Protein AF-A0A8R1Y050-F1 (afdb_monomer)

Secondary structure (DSSP, 8-state):
-----------------------PPPPPP-------PPPPPPPPPPP--PPPP--PPPPPPPPPPP------PPP-----S------TTSSS--------------S------TTBS-HHHHHHHHHH--S-HHHHHHHHHHHHHHHSSS-EEEEEEES--------SSEEEEEETTEEEEEEE-

Nearest PDB structures (foldseek):
  5wof-assembly2_B  TM=7.070E-01  e=5.037E-04  Plasmodium falciparum 3D7
  7cnu-assembly2_B  TM=7.330E-01  e=8.554E-04  Homo sapiens

Organism: Onchocerca volvulus (NCBI:txid6282)

Foldseek 3Di:
DDDDDDDDPPDDDDDPDDDDDDDDDDDDDDDDPPPDDDDDDDDDDDDDDDDPDDDDDDPPDDDDDPDDDPPPDPPPPDDDDDDPPPPPPDPDPPPPPPPPPPPPPVPDPPPCPPAFNDVVLVVLLVVQDDDDQVSSQVSSQVCCCPVVVFGKHKGKDFQDDDDDDDAPGKHWDDDPRMIMIMGTD

InterPro domains:
  IPR007284 Ground-like domain [PF04155] (115-183)

Sequence (185 aa):
MKQTTAWGNALCVLCNCHQPQIICPPPPPAVCPRVVCPPPRPPVCPPIYCPPPVVCPPPPVCPPVPFCHSQICPPCGTHTVPVAVVGCCKGCACSVRFKRDSSSVNGLMLKKNLLCNNDQLMTIMEKKIGTNATEAAFAIKKEADSELKAKFSVFCAMNDLIYVAHAESFCQHKKGDIICFAYKS

Radius of gyration: 38.5 Å; Cα contacts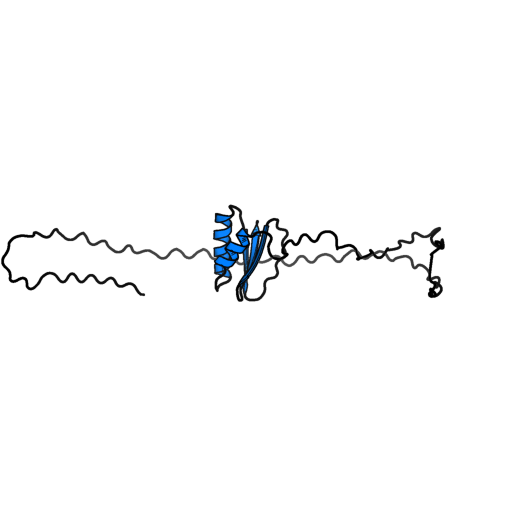 (8 Å, |Δi|>4): 134; chains: 1; bounding box: 102×53×105 Å

pLDDT: mean 72.25, std 19.95, range [36.78, 97.38]

Structure (mmCIF, N/CA/C/O backbone):
data_AF-A0A8R1Y050-F1
#
_entry.id   AF-A0A8R1Y050-F1
#
loop_
_atom_site.group_PDB
_atom_site.id
_atom_site.type_symbol
_atom_site.label_atom_id
_atom_site.label_alt_id
_atom_site.label_comp_id
_atom_site.label_asym_id
_atom_site.label_entity_id
_atom_site.label_seq_id
_atom_site.pdbx_PDB_ins_code
_atom_site.Cartn_x
_atom_site.Cartn_y
_atom_site.Cartn_z
_atom_site.occupancy
_atom_site.B_iso_or_equiv
_atom_site.auth_seq_id
_atom_site.auth_comp_id
_atom_site.auth_asym_id
_atom_site.auth_atom_id
_atom_site.pdbx_PDB_model_num
ATOM 1 N N . MET A 1 1 ? -17.650 11.908 -34.279 1.00 44.81 1 MET A N 1
ATOM 2 C CA . MET A 1 1 ? -16.967 10.873 -35.084 1.00 44.81 1 MET A CA 1
ATOM 3 C C . MET A 1 1 ? -17.568 9.529 -34.706 1.00 44.81 1 MET A C 1
ATOM 5 O O . MET A 1 1 ? -17.589 9.210 -33.530 1.00 44.81 1 MET A O 1
ATOM 9 N N . LYS A 1 2 ? -18.132 8.842 -35.711 1.00 45.97 2 LYS A N 1
ATOM 10 C CA . LYS A 1 2 ? -18.893 7.576 -35.666 1.00 45.97 2 LYS A CA 1
ATOM 11 C C . LYS A 1 2 ? -20.120 7.536 -34.737 1.00 45.97 2 LYS A C 1
ATOM 13 O O . LYS A 1 2 ? -20.106 6.880 -33.710 1.00 45.97 2 LYS A O 1
ATOM 18 N N . GLN A 1 3 ? -21.210 8.153 -35.185 1.00 42.91 3 GLN A N 1
ATOM 19 C CA . GLN A 1 3 ? -22.474 7.442 -35.419 1.00 42.91 3 GLN A CA 1
ATOM 20 C C . GLN A 1 3 ? -23.347 8.299 -36.338 1.00 42.91 3 GLN A C 1
ATOM 22 O O . GLN A 1 3 ? -23.490 9.506 -36.161 1.00 42.91 3 GLN A O 1
ATOM 27 N N . THR A 1 4 ? -23.791 7.659 -37.407 1.00 44.25 4 THR A N 1
ATOM 28 C CA . THR A 1 4 ? -24.432 8.228 -38.584 1.00 44.25 4 THR A CA 1
ATOM 29 C C . THR A 1 4 ? -25.903 8.484 -38.276 1.00 44.25 4 THR A C 1
ATOM 31 O O . THR A 1 4 ? -26.622 7.576 -37.870 1.00 44.25 4 THR A O 1
ATOM 34 N N . THR A 1 5 ? -26.378 9.703 -38.500 1.00 44.59 5 THR A N 1
ATOM 35 C CA . THR A 1 5 ? -27.809 9.990 -38.618 1.00 44.59 5 THR A CA 1
ATOM 36 C C . THR A 1 5 ? -27.967 10.882 -39.834 1.00 44.59 5 THR A C 1
ATOM 38 O O . THR A 1 5 ? -27.601 12.051 -39.805 1.00 44.59 5 THR A O 1
ATOM 41 N N . ALA A 1 6 ? -28.448 10.305 -40.928 1.00 46.09 6 ALA A N 1
ATOM 42 C CA . ALA A 1 6 ? -28.904 11.045 -42.090 1.00 46.09 6 ALA A CA 1
ATOM 43 C C . ALA A 1 6 ? -30.311 10.537 -42.395 1.00 46.09 6 ALA A C 1
ATOM 45 O O . ALA A 1 6 ? -30.499 9.447 -42.931 1.00 46.09 6 ALA A O 1
ATOM 46 N N . TRP A 1 7 ? -31.302 11.310 -41.962 1.00 45.53 7 TRP A N 1
ATOM 47 C CA . TRP A 1 7 ? -32.670 11.186 -42.431 1.00 45.53 7 TRP A CA 1
ATOM 48 C C . TRP A 1 7 ? -32.713 11.625 -43.891 1.00 45.53 7 TRP A C 1
ATOM 50 O O . TRP A 1 7 ? -32.562 12.802 -44.201 1.00 45.53 7 TRP A O 1
ATOM 60 N N . GLY A 1 8 ? -32.916 10.662 -44.779 1.00 44.22 8 GLY A N 1
ATOM 61 C CA . GLY A 1 8 ? -33.338 10.889 -46.151 1.00 44.22 8 GLY A CA 1
ATOM 62 C C . GLY A 1 8 ? -34.738 10.325 -46.320 1.00 44.22 8 GLY A C 1
ATOM 63 O O . GLY A 1 8 ? -34.896 9.251 -46.886 1.00 44.22 8 GLY A O 1
ATOM 64 N N . ASN A 1 9 ? -35.751 11.034 -45.818 1.00 49.62 9 ASN A N 1
ATOM 65 C CA . ASN A 1 9 ? -37.119 10.840 -46.289 1.00 49.62 9 ASN A CA 1
ATOM 66 C C . ASN A 1 9 ? -37.200 11.438 -47.697 1.00 49.62 9 ASN A C 1
ATOM 68 O O . ASN A 1 9 ? -37.588 12.590 -47.884 1.00 49.62 9 ASN A O 1
ATOM 72 N N . ALA A 1 10 ? -36.795 10.646 -48.688 1.00 48.66 10 ALA A N 1
ATOM 73 C CA . ALA A 1 10 ? -37.206 10.851 -50.062 1.00 48.66 10 ALA A CA 1
ATOM 74 C C . ALA A 1 10 ? -38.681 10.454 -50.136 1.00 48.66 10 ALA A C 1
ATOM 76 O O . ALA A 1 10 ? -39.050 9.289 -50.271 1.00 48.66 10 ALA A O 1
ATOM 77 N N . LEU A 1 11 ? -39.517 11.469 -49.948 1.00 47.97 11 LEU A N 1
ATOM 78 C CA . LEU A 1 11 ? -40.896 11.484 -50.384 1.00 47.97 11 LEU A CA 1
ATOM 79 C C . LEU A 1 11 ? -40.993 10.853 -51.773 1.00 47.97 11 LEU A C 1
ATOM 81 O O . LEU A 1 11 ? -40.416 11.353 -52.735 1.00 47.97 11 LEU A O 1
ATOM 85 N N . CYS A 1 12 ? -41.723 9.743 -51.825 1.00 40.00 12 CYS A N 1
ATOM 86 C CA . CYS A 1 12 ? -42.802 9.507 -52.772 1.00 40.00 12 CYS A CA 1
ATOM 87 C C . CYS A 1 12 ? -42.739 10.374 -54.039 1.00 40.00 12 CYS A C 1
ATOM 89 O O . CYS A 1 12 ? -43.415 11.394 -54.146 1.00 40.00 12 CYS A O 1
ATOM 91 N N . VAL A 1 13 ? -41.972 9.917 -55.021 1.00 51.06 13 VAL A N 1
ATOM 92 C CA . VAL A 1 13 ? -42.144 10.266 -56.430 1.00 51.06 13 VAL A CA 1
ATOM 93 C C . VAL A 1 13 ? -42.096 8.931 -57.167 1.00 51.06 13 VAL A C 1
ATOM 95 O O . VAL A 1 13 ? -41.125 8.200 -57.013 1.00 51.06 13 VAL A O 1
ATOM 98 N N . LEU A 1 14 ? -43.157 8.621 -57.924 1.00 44.91 14 LEU A N 1
ATOM 99 C CA . LEU A 1 14 ? -43.435 7.366 -58.656 1.00 44.91 14 LEU A CA 1
ATOM 100 C C . LEU A 1 14 ? -44.248 6.298 -57.896 1.00 44.91 14 LEU A C 1
ATOM 102 O O . LEU A 1 14 ? -43.869 5.135 -57.835 1.00 44.91 14 LEU A O 1
ATOM 106 N N . CYS A 1 15 ? -45.442 6.664 -57.426 1.00 38.97 15 CYS A N 1
ATOM 107 C CA . CYS A 1 15 ? -46.548 5.705 -57.347 1.00 38.97 15 CYS A CA 1
ATOM 108 C C . CYS A 1 15 ? -47.577 6.061 -58.419 1.00 38.97 15 CYS A C 1
ATOM 110 O O . CYS A 1 15 ? -48.404 6.949 -58.240 1.00 38.97 15 CYS A O 1
ATOM 112 N N . ASN A 1 16 ? -47.499 5.357 -59.545 1.00 46.97 16 ASN A N 1
ATOM 113 C CA . ASN A 1 16 ? -48.548 5.300 -60.551 1.00 46.97 16 ASN A CA 1
ATOM 114 C C . ASN A 1 16 ? -49.365 4.037 -60.258 1.00 46.97 16 ASN A C 1
ATOM 116 O O . ASN A 1 16 ? -49.139 3.010 -60.879 1.00 46.97 16 ASN A O 1
ATOM 120 N N . CYS A 1 17 ? -50.210 4.068 -59.225 1.00 44.72 17 CYS A N 1
ATOM 121 C CA . CYS A 1 17 ? -51.183 3.015 -58.921 1.00 44.72 17 CYS A CA 1
ATOM 122 C C . CYS A 1 17 ? -52.328 3.624 -58.100 1.00 44.72 17 CYS A C 1
ATOM 124 O O . CYS A 1 17 ? -52.176 4.041 -56.957 1.00 44.72 17 CYS A O 1
ATOM 126 N N . HIS A 1 18 ? -53.465 3.710 -58.768 1.00 50.34 18 HIS A N 1
ATOM 127 C CA . HIS A 1 18 ? -54.769 4.222 -58.382 1.00 50.34 18 HIS A CA 1
ATOM 128 C C . HIS A 1 18 ? -55.330 3.623 -57.068 1.00 50.34 18 HIS A C 1
ATOM 130 O O . HIS A 1 18 ? -55.958 2.571 -57.119 1.00 50.34 18 HIS A O 1
ATOM 136 N N . GLN A 1 19 ? -55.200 4.289 -55.908 1.00 47.94 19 GLN A N 1
ATOM 137 C CA . GLN A 1 19 ? -56.144 4.099 -54.785 1.00 47.94 19 GLN A CA 1
ATOM 138 C C . GLN A 1 19 ? -56.132 5.280 -53.776 1.00 47.94 19 GLN A C 1
ATOM 140 O O . GLN A 1 19 ? -55.092 5.917 -53.611 1.00 47.94 19 GLN A O 1
ATOM 145 N N . PRO A 1 20 ? -57.271 5.634 -53.134 1.00 48.34 20 PRO A N 1
ATOM 146 C CA . PRO A 1 20 ? -57.496 6.952 -52.528 1.00 48.34 20 PRO A CA 1
ATOM 147 C C . PRO A 1 20 ? -56.964 7.134 -51.095 1.00 48.34 20 PRO A C 1
ATOM 149 O O . PRO A 1 20 ? -57.048 6.226 -50.277 1.00 48.34 20 PRO A O 1
ATOM 152 N N . GLN A 1 21 ? -56.596 8.389 -50.801 1.00 48.84 21 GLN A N 1
ATOM 153 C CA . GLN A 1 21 ? -56.590 9.085 -49.499 1.00 48.84 21 GLN A CA 1
ATOM 154 C C . GLN A 1 21 ? -55.690 8.527 -48.377 1.00 48.84 21 GLN A C 1
ATOM 156 O O . GLN A 1 21 ? -56.114 7.700 -47.576 1.00 48.84 21 GLN A O 1
ATOM 161 N N . ILE A 1 22 ? -54.510 9.131 -48.191 1.00 55.56 22 ILE A N 1
ATOM 162 C CA . ILE A 1 22 ? -53.914 9.291 -46.854 1.00 55.56 22 ILE A CA 1
ATOM 163 C C . ILE A 1 22 ? -53.476 10.753 -46.711 1.00 55.56 22 ILE A C 1
ATOM 165 O O . ILE A 1 22 ? -52.556 11.214 -47.381 1.00 55.56 22 ILE A O 1
ATOM 169 N N . ILE A 1 23 ? -54.184 11.492 -45.856 1.00 63.69 23 ILE A N 1
ATOM 170 C CA . ILE A 1 23 ? -53.864 12.865 -45.449 1.00 63.69 23 ILE A CA 1
ATOM 171 C C . ILE A 1 23 ? -52.671 12.786 -44.485 1.00 63.69 23 ILE A C 1
ATOM 173 O O . ILE A 1 23 ? -52.791 12.213 -43.403 1.00 63.69 23 ILE A O 1
ATOM 177 N N . CYS A 1 24 ? -51.514 13.334 -44.863 1.00 59.53 24 CYS A N 1
ATOM 178 C CA . CYS A 1 24 ? -50.350 13.410 -43.975 1.00 59.53 24 CYS A CA 1
ATOM 179 C C . CYS A 1 24 ? -50.525 14.541 -42.936 1.00 59.53 24 CYS A C 1
ATOM 181 O O . CYS A 1 24 ? -50.934 15.641 -43.316 1.00 59.53 24 CYS A O 1
ATOM 183 N N . PRO A 1 25 ? -50.201 14.323 -41.645 1.00 78.81 25 PRO A N 1
ATOM 184 C CA . PRO A 1 25 ? -50.223 15.379 -40.632 1.00 78.81 25 PRO A CA 1
ATOM 185 C C . PRO A 1 25 ? -49.107 16.423 -40.860 1.00 78.81 25 PRO A C 1
ATOM 187 O O . PRO A 1 25 ? -48.070 16.095 -41.445 1.00 78.81 25 PRO A O 1
ATOM 190 N N . PRO A 1 26 ? -49.290 17.678 -40.398 1.00 79.81 26 PRO A N 1
ATOM 191 C CA . PRO A 1 26 ? -48.300 18.744 -40.552 1.00 79.81 26 PRO A CA 1
ATOM 192 C C . PRO A 1 26 ? -46.992 18.438 -39.792 1.00 79.81 26 PRO A C 1
ATOM 194 O O . PRO A 1 26 ? -47.030 17.805 -38.733 1.00 79.81 26 PRO A O 1
ATOM 197 N N . PRO A 1 27 ? -45.829 18.890 -40.303 1.00 79.00 27 PRO A N 1
ATOM 198 C CA . PRO A 1 27 ? -44.541 18.671 -39.652 1.00 79.00 27 PRO A CA 1
ATOM 199 C C . PRO A 1 27 ? -44.444 19.428 -38.312 1.00 79.00 27 PRO A C 1
ATOM 201 O O . PRO A 1 27 ? -44.993 20.525 -38.182 1.00 79.00 27 PRO A O 1
ATOM 204 N N . PRO A 1 28 ? -43.733 18.873 -37.312 1.00 77.06 28 PRO A N 1
ATOM 205 C CA . PRO A 1 28 ? -43.521 19.536 -36.029 1.00 77.06 28 PRO A CA 1
ATOM 206 C C . PRO A 1 28 ? -42.689 20.826 -36.181 1.00 77.06 28 PRO A C 1
ATOM 208 O O . PRO A 1 28 ? -41.852 20.917 -37.085 1.00 77.06 28 PRO A O 1
ATOM 211 N N . PRO A 1 29 ? -42.884 21.824 -35.297 1.00 77.12 29 PRO A N 1
ATOM 212 C CA . PRO A 1 29 ? -42.154 23.088 -35.343 1.00 77.12 29 PRO A CA 1
ATOM 213 C C . PRO A 1 29 ? -40.642 22.873 -35.185 1.00 77.12 29 PRO A C 1
ATOM 215 O O . PRO A 1 29 ? -40.193 22.063 -34.372 1.00 77.12 29 PRO A O 1
ATOM 218 N N . ALA A 1 30 ? -39.850 23.626 -35.954 1.00 73.56 30 ALA A N 1
ATOM 219 C CA . ALA A 1 30 ? -38.394 23.587 -35.890 1.00 73.56 30 ALA A CA 1
ATOM 220 C C . ALA A 1 30 ? -37.902 24.063 -34.512 1.00 73.56 30 ALA A C 1
ATOM 222 O O . ALA A 1 30 ? -38.034 25.234 -34.157 1.00 73.56 30 ALA A O 1
ATOM 223 N N . VAL A 1 31 ? -37.329 23.152 -33.725 1.00 75.62 31 VAL A N 1
ATOM 224 C CA . VAL A 1 31 ? -36.673 23.482 -32.456 1.00 75.62 31 VAL A CA 1
ATOM 225 C C . VAL A 1 31 ? -35.280 24.023 -32.770 1.00 75.62 31 VAL A C 1
ATOM 227 O O . VAL A 1 31 ? -34.424 23.291 -33.267 1.00 75.62 31 VAL A O 1
ATOM 230 N N . CYS A 1 32 ? -35.041 25.304 -32.486 1.00 69.81 32 CYS A N 1
ATOM 231 C CA . CYS A 1 32 ? -33.711 25.897 -32.599 1.00 69.81 32 CYS A CA 1
ATOM 232 C 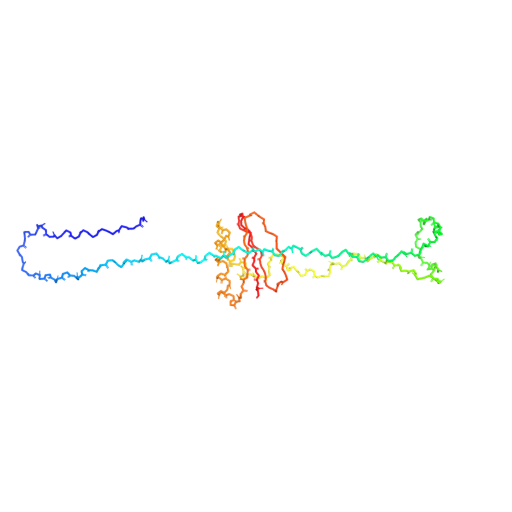C . CYS A 1 32 ? -32.721 25.137 -31.693 1.00 69.81 32 CYS A C 1
ATOM 234 O O . CYS A 1 32 ? -33.050 24.871 -30.530 1.00 69.81 32 CYS A O 1
ATOM 236 N N . PRO A 1 33 ? -31.506 24.801 -32.167 1.00 73.62 33 PRO A N 1
ATOM 237 C CA . PRO A 1 33 ? -30.502 24.183 -31.314 1.00 73.62 33 PRO A CA 1
ATOM 238 C C . PRO A 1 33 ? -30.165 25.134 -30.160 1.00 73.62 33 PRO A C 1
ATOM 240 O O . PRO A 1 33 ? -29.838 26.302 -30.372 1.00 73.62 33 PRO A O 1
ATOM 243 N N . ARG A 1 34 ? -30.261 24.641 -28.920 1.00 69.88 34 ARG A N 1
ATOM 244 C CA . ARG A 1 34 ? -29.826 25.396 -27.740 1.00 69.88 34 ARG A CA 1
ATOM 245 C C . ARG A 1 34 ? -28.330 25.678 -27.871 1.00 69.88 34 ARG A C 1
ATOM 247 O O . ARG A 1 34 ? -27.526 24.749 -27.845 1.00 69.88 34 ARG A O 1
ATOM 254 N N . VAL A 1 35 ? -27.961 26.951 -27.986 1.00 73.38 35 VAL A N 1
ATOM 255 C CA . VAL A 1 35 ? -26.568 27.393 -27.875 1.00 73.38 35 VAL A CA 1
ATOM 256 C C . VAL A 1 35 ? -26.140 27.177 -26.425 1.00 73.38 35 VAL A C 1
ATOM 258 O O . VAL A 1 35 ? -26.549 27.909 -25.527 1.00 73.38 35 VAL A O 1
ATOM 261 N N . VAL A 1 36 ? -25.366 26.121 -26.179 1.00 74.62 36 VAL A N 1
ATOM 262 C CA . VAL A 1 36 ? -24.739 25.878 -24.878 1.00 74.62 36 VAL A CA 1
ATOM 263 C C . VAL A 1 36 ? -23.491 26.751 -24.815 1.00 74.62 36 VAL A C 1
ATOM 265 O O . VAL A 1 36 ? -22.503 26.474 -25.494 1.00 74.62 36 VAL A O 1
ATOM 268 N N . CYS A 1 37 ? -23.538 27.827 -24.029 1.00 74.00 37 CYS A N 1
ATOM 269 C CA . CYS A 1 37 ? -22.347 28.621 -23.744 1.00 74.00 37 CYS A CA 1
ATOM 270 C C . CYS A 1 37 ? -21.298 27.740 -23.038 1.00 74.00 37 CYS A C 1
ATOM 272 O O . CYS A 1 37 ? -21.668 26.947 -22.165 1.00 74.00 37 CYS A O 1
ATOM 274 N N . PRO A 1 38 ? -20.001 27.860 -23.376 1.00 79.69 38 PRO A N 1
ATOM 275 C CA . PRO A 1 38 ? -18.956 27.161 -22.641 1.00 79.69 38 PRO A CA 1
ATOM 276 C C . PRO A 1 38 ? -18.969 27.608 -21.169 1.00 79.69 38 PRO A C 1
ATOM 278 O O . PRO A 1 38 ? -19.232 28.782 -20.888 1.00 79.69 38 PRO A O 1
ATOM 281 N N . PRO A 1 39 ? -18.702 26.696 -20.218 1.00 78.00 39 PRO A N 1
ATOM 282 C CA . PRO A 1 39 ? -18.676 27.042 -18.804 1.00 78.00 39 PRO A CA 1
ATOM 283 C C . PRO A 1 39 ? -17.609 28.117 -18.524 1.00 78.00 39 PRO A C 1
ATOM 285 O O . PRO A 1 39 ? -16.557 28.123 -19.174 1.00 78.00 39 PRO A O 1
ATOM 288 N N . PRO A 1 40 ? -17.852 29.026 -17.561 1.00 80.62 40 PRO A N 1
ATOM 289 C CA . PRO A 1 40 ? -16.872 30.027 -17.163 1.00 80.62 40 PRO A CA 1
ATOM 290 C C . PRO A 1 40 ? -15.577 29.355 -16.694 1.00 80.62 40 PRO A C 1
ATOM 292 O O . PRO A 1 40 ? -15.592 28.320 -16.024 1.00 80.62 40 PRO A O 1
ATOM 295 N N . ARG A 1 41 ? -14.440 29.946 -17.074 1.00 78.94 41 ARG A N 1
ATOM 296 C CA . ARG A 1 41 ? -13.109 29.450 -16.712 1.00 78.94 41 ARG A CA 1
ATOM 297 C C . ARG A 1 41 ? -12.968 29.508 -15.177 1.00 78.94 41 ARG A C 1
ATOM 299 O O . ARG A 1 41 ? -13.301 30.545 -14.603 1.00 78.94 41 ARG A O 1
ATOM 306 N N . PRO A 1 42 ? -12.522 28.430 -14.505 1.00 79.44 42 PRO A N 1
ATOM 307 C CA . PRO A 1 42 ? -12.403 28.427 -13.052 1.00 79.44 42 PRO A CA 1
ATOM 308 C C . PRO A 1 42 ? -11.405 29.500 -12.585 1.00 79.44 42 PRO A C 1
ATOM 310 O O . PRO A 1 42 ? -10.440 29.784 -13.306 1.00 79.44 42 PRO A O 1
ATOM 313 N N . PRO A 1 43 ? -11.622 30.103 -11.402 1.00 79.00 43 PRO A N 1
ATOM 314 C CA . PRO A 1 43 ? -10.698 31.082 -10.847 1.00 79.00 43 PRO A CA 1
ATOM 315 C C . PRO A 1 43 ? -9.313 30.452 -10.668 1.00 79.00 43 PRO A C 1
ATOM 317 O O . PRO A 1 43 ? -9.182 29.341 -10.154 1.00 79.00 43 PRO A O 1
ATOM 320 N N . VAL A 1 44 ? -8.278 31.163 -11.121 1.00 79.81 44 VAL A N 1
ATOM 321 C CA . VAL A 1 44 ? -6.880 30.759 -10.941 1.00 79.81 44 VAL A CA 1
ATOM 322 C C . VAL A 1 44 ? -6.557 30.852 -9.453 1.00 79.81 44 VAL A C 1
ATOM 324 O O . VAL A 1 44 ? -6.639 31.933 -8.869 1.00 79.81 44 VAL A O 1
ATOM 327 N N . CYS A 1 45 ? -6.221 29.724 -8.829 1.00 77.44 45 CYS A N 1
ATOM 328 C CA . CYS A 1 45 ? -5.777 29.716 -7.440 1.00 77.44 45 CYS A CA 1
ATOM 329 C C . CYS A 1 45 ? -4.480 30.533 -7.305 1.00 77.44 45 CYS A C 1
ATOM 331 O O . CYS A 1 45 ? -3.596 30.399 -8.158 1.00 77.44 45 CYS A O 1
ATOM 333 N N . PRO A 1 46 ? -4.330 31.355 -6.252 1.00 80.44 46 PRO A N 1
ATOM 334 C CA . PRO A 1 46 ? -3.066 32.025 -5.987 1.00 80.44 46 PRO A CA 1
ATOM 335 C C . PRO A 1 46 ? -1.952 30.988 -5.751 1.00 80.44 46 PRO A C 1
ATOM 337 O O . PRO A 1 46 ? -2.230 29.897 -5.241 1.00 80.44 46 PRO A O 1
ATOM 340 N N . PRO A 1 47 ? -0.696 31.301 -6.112 1.00 75.56 47 PRO A N 1
ATOM 341 C CA . PRO A 1 47 ? 0.431 30.412 -5.868 1.00 75.56 47 PRO A CA 1
ATOM 342 C C . PRO A 1 47 ? 0.556 30.129 -4.367 1.00 75.56 47 PRO A C 1
ATOM 344 O O . PRO A 1 47 ? 0.689 31.044 -3.554 1.00 75.56 47 PRO A O 1
ATOM 347 N N . ILE A 1 48 ? 0.498 28.847 -4.000 1.00 75.25 48 ILE A N 1
ATOM 348 C CA . ILE A 1 48 ? 0.744 28.402 -2.629 1.00 75.25 48 ILE A CA 1
ATOM 349 C C . ILE A 1 48 ? 2.247 28.522 -2.380 1.00 75.25 48 ILE A C 1
ATOM 351 O O . ILE A 1 48 ? 3.031 27.710 -2.865 1.00 75.25 48 ILE A O 1
ATOM 355 N N . TYR A 1 49 ? 2.652 29.538 -1.622 1.00 72.75 49 TYR A N 1
ATOM 356 C CA . TYR A 1 49 ? 3.999 29.601 -1.070 1.00 72.75 49 TYR A CA 1
ATOM 357 C C . TYR A 1 49 ? 4.091 28.599 0.079 1.00 72.75 49 TYR A C 1
ATOM 359 O O . TYR A 1 49 ? 3.464 28.777 1.125 1.00 72.75 49 TYR A O 1
ATOM 367 N N . CYS A 1 50 ? 4.848 27.520 -0.121 1.00 69.50 50 CYS A N 1
ATOM 368 C CA . CYS A 1 50 ? 5.178 26.612 0.968 1.00 69.50 50 CYS A CA 1
ATOM 369 C C . CYS A 1 50 ? 5.980 27.376 2.035 1.00 69.50 50 CYS A C 1
ATOM 371 O O . CYS A 1 50 ? 6.900 28.120 1.676 1.00 69.50 50 CYS A O 1
ATOM 373 N N . PRO A 1 51 ? 5.670 27.202 3.332 1.00 79.12 51 PRO A N 1
ATOM 374 C CA . PRO A 1 51 ? 6.517 27.746 4.378 1.00 79.12 51 PRO A CA 1
ATOM 375 C C . PRO A 1 51 ? 7.918 27.122 4.270 1.00 79.12 51 PRO A C 1
ATOM 377 O O . PRO A 1 51 ? 8.038 25.945 3.906 1.00 79.12 51 PRO A O 1
ATOM 380 N N . PRO A 1 52 ? 8.981 27.889 4.561 1.00 78.06 52 PRO A N 1
ATOM 381 C CA . PRO A 1 52 ? 10.334 27.357 4.559 1.00 78.06 52 PRO A CA 1
ATOM 382 C C . PRO A 1 52 ? 10.444 26.179 5.543 1.00 78.06 52 PRO A C 1
ATOM 384 O O . PRO A 1 52 ? 9.770 26.181 6.579 1.00 78.06 52 PRO A O 1
ATOM 387 N N . PRO A 1 53 ? 11.270 25.164 5.231 1.00 77.19 53 PRO A N 1
ATOM 388 C CA . PRO A 1 53 ? 11.438 23.998 6.087 1.00 77.19 53 PRO A CA 1
ATOM 389 C C . PRO A 1 53 ? 11.881 24.431 7.487 1.00 77.19 53 PRO A C 1
ATOM 391 O O . PRO A 1 53 ? 12.810 25.225 7.642 1.00 77.19 53 PRO A O 1
ATOM 394 N N . VAL A 1 54 ? 11.203 23.905 8.508 1.00 80.19 54 VAL A N 1
ATOM 395 C CA . VAL A 1 54 ? 11.544 24.162 9.908 1.00 80.19 54 VAL A CA 1
ATOM 396 C C . VAL A 1 54 ? 12.914 23.547 10.176 1.00 80.19 54 VAL A C 1
ATOM 398 O O . VAL A 1 54 ? 13.063 22.326 10.211 1.00 80.19 54 VAL A O 1
ATOM 401 N N . VAL A 1 55 ? 13.929 24.393 10.343 1.00 79.12 55 VAL A N 1
ATOM 402 C CA . VAL A 1 55 ? 15.254 23.957 10.787 1.00 79.12 55 VAL A CA 1
ATOM 403 C C . VAL A 1 55 ? 15.138 23.617 12.267 1.00 79.12 55 VAL A C 1
ATOM 405 O O . VAL A 1 55 ? 14.953 24.501 13.104 1.00 79.12 55 VAL A O 1
ATOM 408 N N . CYS A 1 56 ? 15.205 22.328 12.595 1.00 73.62 56 CYS A N 1
ATOM 409 C CA . CYS 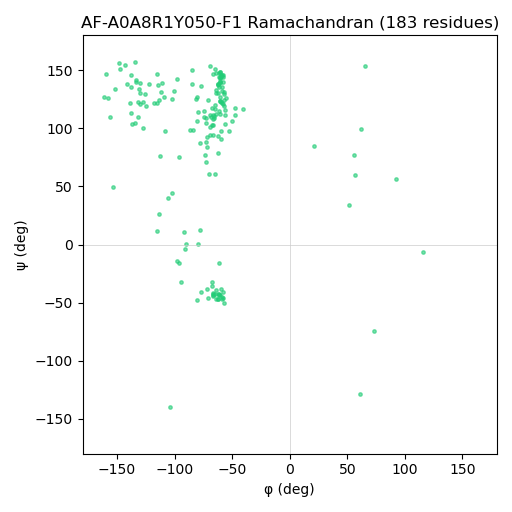A 1 56 ? 15.246 21.896 13.985 1.00 73.62 56 CYS A CA 1
ATOM 410 C C . CYS A 1 56 ? 16.514 22.445 14.660 1.00 73.62 56 CYS A C 1
ATOM 412 O O . CYS A 1 56 ? 17.592 22.382 14.060 1.00 73.62 56 CYS A O 1
ATOM 414 N N . PRO A 1 57 ? 16.417 22.957 15.899 1.00 80.38 57 PRO A N 1
ATOM 415 C CA . PRO A 1 57 ? 17.597 23.359 16.644 1.00 80.38 57 PRO A CA 1
ATOM 416 C C . PRO A 1 57 ? 18.508 22.141 16.866 1.00 80.38 57 PRO A C 1
ATOM 418 O O . PRO A 1 57 ? 18.010 21.023 17.050 1.00 80.38 57 PRO A O 1
ATOM 421 N N . PRO A 1 58 ? 19.837 22.334 16.842 1.00 77.31 58 PRO A N 1
ATOM 422 C CA . PRO A 1 58 ? 20.775 21.260 17.116 1.00 77.31 58 PRO A CA 1
ATOM 423 C C . PRO A 1 58 ? 20.510 20.677 18.514 1.00 77.31 58 PRO A C 1
ATOM 425 O O . PRO A 1 58 ? 20.141 21.419 19.432 1.00 77.31 58 PRO A O 1
ATOM 428 N N . PRO A 1 59 ? 20.676 19.355 18.690 1.00 77.25 59 PRO A N 1
ATOM 429 C CA . PRO A 1 59 ? 20.457 18.718 19.977 1.00 77.25 59 PRO A CA 1
ATOM 430 C C . PRO A 1 59 ? 21.381 19.332 21.040 1.00 77.25 59 PRO A C 1
ATOM 432 O O . PRO A 1 59 ? 22.515 19.706 20.723 1.00 77.25 59 PRO A O 1
ATOM 435 N N . PRO A 1 60 ? 20.919 19.436 22.300 1.00 77.50 60 PRO A N 1
ATOM 436 C CA . PRO A 1 60 ? 21.728 19.980 23.378 1.00 77.50 60 PRO A CA 1
ATOM 437 C C . PRO A 1 60 ? 23.023 19.176 23.514 1.00 77.50 60 PRO A C 1
ATOM 439 O O . PRO A 1 60 ? 23.009 17.944 23.576 1.00 77.50 60 PRO A O 1
ATOM 442 N N . VAL A 1 61 ? 24.145 19.897 23.540 1.00 75.88 61 VAL A N 1
ATOM 443 C CA . VAL A 1 61 ? 25.478 19.319 23.712 1.00 75.88 61 VAL A CA 1
ATOM 444 C C . VAL A 1 61 ? 25.512 18.606 25.059 1.00 75.88 61 VAL A C 1
ATOM 446 O O . VAL A 1 61 ? 25.205 19.199 26.095 1.00 75.88 61 VAL A O 1
ATOM 449 N N . CYS A 1 62 ? 25.847 17.317 25.047 1.00 61.47 62 CYS A N 1
ATOM 450 C CA . CYS A 1 62 ? 25.969 16.548 26.275 1.00 61.47 62 CYS A CA 1
ATOM 451 C C . CYS A 1 62 ? 27.086 17.142 27.151 1.00 61.47 62 CYS A C 1
ATOM 453 O O . CYS A 1 62 ? 28.145 17.490 26.622 1.00 61.47 62 CYS A O 1
ATOM 455 N N . PRO A 1 63 ? 26.883 17.245 28.476 1.00 71.69 63 PRO A N 1
ATOM 456 C CA . PRO A 1 63 ? 27.934 17.695 29.374 1.00 71.69 63 PRO A CA 1
ATOM 457 C C . PRO A 1 63 ? 29.146 16.754 29.279 1.00 71.69 63 PRO A C 1
ATOM 459 O O . PRO A 1 63 ? 28.966 15.542 29.099 1.00 71.69 63 PRO A O 1
ATOM 462 N N . PRO A 1 64 ? 30.374 17.291 29.388 1.00 66.38 64 PRO A N 1
ATOM 463 C CA . PRO A 1 64 ? 31.579 16.484 29.324 1.00 66.38 64 PRO A CA 1
ATOM 464 C C . PRO A 1 64 ? 31.549 15.459 30.455 1.00 66.38 64 PRO A C 1
ATOM 466 O O . PRO A 1 64 ? 31.414 15.794 31.633 1.00 66.38 64 PRO A O 1
ATOM 469 N N . VAL A 1 65 ? 31.640 14.190 30.069 1.00 64.31 65 VAL A N 1
ATOM 470 C CA . VAL A 1 65 ? 31.733 13.077 31.009 1.00 64.31 65 VAL A CA 1
ATOM 471 C C . VAL A 1 65 ? 33.052 13.241 31.773 1.00 64.31 65 VAL A C 1
ATOM 473 O O . VAL A 1 65 ? 34.081 13.450 31.125 1.00 64.31 65 VAL A O 1
ATOM 476 N N . PRO A 1 66 ? 33.067 13.167 33.117 1.00 58.66 66 PRO A N 1
ATOM 477 C CA . PRO A 1 66 ? 34.312 13.166 33.870 1.00 58.66 66 PRO A CA 1
ATOM 478 C C . PRO A 1 66 ? 35.196 12.037 33.348 1.00 58.66 66 PRO A C 1
ATOM 480 O O . PRO A 1 66 ? 34.748 10.893 33.259 1.00 58.66 66 PRO A O 1
ATOM 483 N N . PHE A 1 67 ? 36.430 12.370 32.970 1.00 49.06 67 PHE A N 1
ATOM 484 C CA . PHE A 1 67 ? 37.412 11.399 32.512 1.00 49.06 67 PHE A CA 1
ATOM 485 C C . PHE A 1 67 ? 37.604 10.338 33.600 1.00 49.06 67 PHE A C 1
ATOM 487 O O . PHE A 1 67 ? 38.259 10.572 34.618 1.00 49.06 67 PHE A O 1
ATOM 494 N N . CYS A 1 68 ? 37.025 9.156 33.397 1.00 48.06 68 CYS A N 1
ATOM 495 C CA . CYS A 1 68 ? 37.457 7.978 34.123 1.00 48.06 68 CYS A CA 1
ATOM 496 C C . CYS A 1 68 ? 38.890 7.708 33.680 1.00 48.06 68 CYS A C 1
ATOM 498 O O . CYS A 1 68 ? 39.145 7.453 32.503 1.00 48.06 68 CYS A O 1
ATOM 500 N N . HIS A 1 69 ? 39.825 7.799 34.622 1.00 54.75 69 HIS A N 1
ATOM 501 C CA . HIS A 1 69 ? 41.181 7.331 34.403 1.00 54.75 69 HIS A CA 1
ATOM 502 C C . HIS A 1 69 ? 41.082 5.866 33.992 1.00 54.75 69 HIS A C 1
ATOM 504 O O . HIS A 1 69 ? 40.588 5.039 34.760 1.00 54.75 69 HIS A O 1
ATOM 510 N N . SER A 1 70 ? 41.495 5.577 32.760 1.00 46.09 70 SER A N 1
ATOM 511 C CA . SER A 1 70 ? 41.599 4.227 32.234 1.00 46.09 70 SER A CA 1
ATOM 512 C C . SER A 1 70 ? 42.571 3.446 33.110 1.00 46.09 70 SER A C 1
ATOM 514 O O . SER A 1 70 ? 43.776 3.440 32.869 1.00 46.09 70 SER A O 1
ATOM 516 N N . GLN A 1 71 ? 42.058 2.780 34.142 1.00 51.00 71 GLN A N 1
ATOM 517 C CA . GLN A 1 71 ? 42.735 1.603 34.644 1.00 51.00 71 GLN A CA 1
ATOM 518 C C . GLN A 1 71 ? 42.632 0.575 33.529 1.00 51.00 71 GLN A C 1
ATOM 520 O O . GLN A 1 71 ? 41.547 0.149 33.139 1.00 51.00 71 GLN A O 1
ATOM 525 N N . ILE A 1 72 ? 43.789 0.294 32.946 1.00 46.81 72 ILE A N 1
ATOM 526 C CA . ILE A 1 72 ? 44.010 -0.709 31.917 1.00 46.81 72 ILE A CA 1
ATOM 527 C C . ILE A 1 72 ? 43.372 -2.009 32.416 1.00 46.81 72 ILE A C 1
ATOM 529 O O . ILE A 1 72 ? 43.880 -2.640 33.342 1.00 46.81 72 ILE A O 1
ATOM 533 N N . CYS A 1 73 ? 42.225 -2.384 31.844 1.00 46.78 73 CYS A N 1
ATOM 534 C CA . CYS A 1 73 ? 41.649 -3.697 32.091 1.00 46.78 73 CYS A CA 1
ATOM 535 C C . CYS A 1 73 ? 42.621 -4.749 31.533 1.00 46.78 73 CYS A C 1
ATOM 537 O O . CYS A 1 73 ? 43.086 -4.588 30.399 1.00 46.78 73 CYS A O 1
ATOM 539 N N . PRO A 1 74 ? 42.936 -5.815 32.287 1.00 50.69 74 PRO A N 1
ATOM 540 C CA . PRO A 1 74 ? 43.768 -6.891 31.773 1.00 50.69 74 PRO A CA 1
ATOM 541 C C . PRO A 1 74 ? 43.092 -7.529 30.549 1.00 50.69 74 PRO A C 1
ATOM 543 O O . PRO A 1 74 ? 41.859 -7.576 30.494 1.00 50.69 74 PRO A O 1
ATOM 546 N N . PRO A 1 75 ? 43.864 -8.033 29.569 1.00 47.59 75 PRO A N 1
ATOM 547 C CA . PRO A 1 75 ? 43.298 -8.683 28.399 1.00 47.59 75 PRO A CA 1
ATOM 548 C C . PRO A 1 75 ? 42.485 -9.901 28.842 1.00 47.59 75 PRO A C 1
ATOM 550 O O . PRO A 1 75 ? 42.984 -10.785 29.539 1.00 47.59 75 PRO A O 1
ATOM 553 N N . CYS A 1 76 ? 41.213 -9.924 28.450 1.00 44.06 76 CYS A N 1
ATOM 554 C CA . CYS A 1 76 ? 40.295 -11.017 28.732 1.00 44.06 76 CYS A CA 1
ATOM 555 C C . CYS A 1 76 ? 40.769 -12.266 27.976 1.00 44.06 76 CYS A C 1
ATOM 557 O O . CYS A 1 76 ? 40.467 -12.441 26.796 1.00 44.06 76 CYS A O 1
ATOM 559 N N . GLY A 1 77 ? 41.550 -13.108 28.653 1.00 36.78 77 GLY A N 1
ATOM 560 C CA . GLY A 1 77 ? 41.928 -14.427 28.168 1.00 36.78 77 GLY A CA 1
ATOM 561 C C . GLY A 1 77 ? 40.693 -15.300 27.961 1.00 36.78 77 GLY A C 1
ATOM 562 O O . GLY A 1 77 ? 39.734 -15.257 28.732 1.00 36.78 77 GLY A O 1
ATOM 563 N N . THR A 1 78 ? 40.718 -16.084 26.891 1.00 41.75 78 THR A N 1
ATOM 564 C CA . THR A 1 78 ? 39.687 -17.044 26.504 1.00 41.75 78 THR A CA 1
ATOM 565 C C . THR A 1 78 ? 39.546 -18.131 27.570 1.00 41.75 78 THR A C 1
ATOM 567 O O . THR A 1 78 ? 40.268 -19.122 27.529 1.00 41.75 78 THR A O 1
ATOM 570 N N . HIS A 1 79 ? 38.633 -17.968 28.526 1.00 45.16 79 HIS A N 1
ATOM 571 C CA . HIS A 1 79 ? 38.294 -19.040 29.458 1.00 45.16 79 HIS A CA 1
ATOM 572 C C . HIS A 1 79 ? 36.790 -19.301 29.504 1.00 45.16 79 HIS A C 1
ATOM 574 O O . HIS A 1 79 ? 35.949 -18.441 29.755 1.00 45.16 79 HIS A O 1
ATOM 580 N N . THR A 1 80 ? 36.506 -20.557 29.203 1.00 39.38 80 THR A N 1
ATOM 581 C CA . THR A 1 80 ? 35.253 -21.289 29.254 1.00 39.38 80 THR A CA 1
ATOM 582 C C . THR A 1 80 ? 34.740 -21.425 30.698 1.00 39.38 80 THR A C 1
ATOM 584 O O . THR A 1 80 ? 35.397 -22.096 31.483 1.00 39.38 80 THR A O 1
ATOM 587 N N . VAL A 1 81 ? 33.536 -20.892 30.979 1.00 46.59 81 VAL A N 1
ATOM 588 C CA . VAL A 1 81 ? 32.594 -21.256 32.082 1.00 46.59 81 VAL A CA 1
ATOM 589 C C . VAL A 1 81 ? 33.061 -20.983 33.541 1.00 46.59 81 VAL A C 1
ATOM 591 O O . VAL A 1 81 ? 34.240 -21.104 33.841 1.00 46.59 81 VAL A O 1
ATOM 594 N N . PRO A 1 82 ? 32.158 -20.764 34.525 1.00 42.72 82 PRO A N 1
ATOM 595 C CA . PRO A 1 82 ? 31.047 -19.815 34.633 1.00 42.72 82 PRO A CA 1
ATOM 596 C C . PRO A 1 82 ? 31.475 -18.576 35.460 1.00 42.72 82 PRO A C 1
ATOM 598 O O . PRO A 1 82 ? 32.211 -18.678 36.439 1.00 42.72 82 PRO A O 1
ATOM 601 N N . VAL A 1 83 ? 31.017 -17.379 35.087 1.00 47.16 83 VAL A N 1
ATOM 602 C CA . VAL A 1 83 ? 31.460 -16.123 35.719 1.00 47.16 83 VAL A CA 1
ATOM 603 C C . VAL A 1 83 ? 30.930 -16.014 37.153 1.00 47.16 83 VAL A C 1
ATOM 605 O O . VAL A 1 83 ? 29.786 -15.625 37.383 1.00 47.16 83 VAL A O 1
ATOM 608 N N . ALA A 1 84 ? 31.793 -16.304 38.130 1.00 44.00 84 ALA A N 1
ATOM 609 C CA . ALA A 1 84 ? 31.707 -15.688 39.444 1.00 44.00 84 ALA A CA 1
ATOM 610 C C . ALA A 1 84 ? 31.810 -14.170 39.241 1.00 44.00 84 ALA A C 1
ATOM 612 O O . ALA A 1 84 ? 32.763 -13.677 38.638 1.00 44.00 84 ALA A O 1
ATOM 613 N N . VAL A 1 85 ? 30.786 -13.442 39.682 1.00 4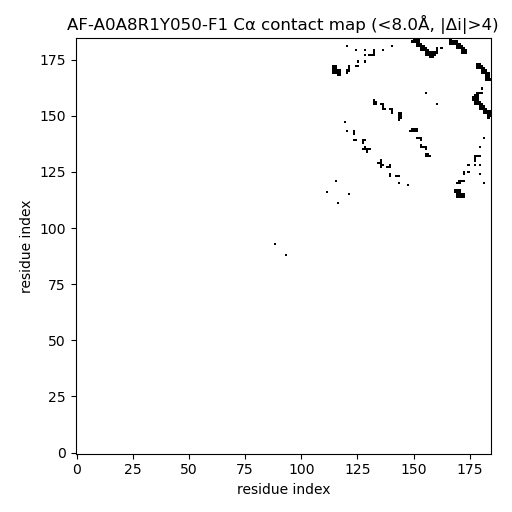6.62 85 VAL A N 1
ATOM 614 C CA . VAL A 1 85 ? 30.670 -11.990 39.539 1.00 46.62 85 VAL A CA 1
ATOM 615 C C . VAL A 1 85 ? 31.853 -11.327 40.247 1.00 46.62 85 VAL A C 1
ATOM 617 O O . VAL A 1 85 ? 31.852 -11.160 41.465 1.00 46.62 85 VAL A O 1
ATOM 620 N N . VAL A 1 86 ? 32.887 -10.964 39.488 1.00 48.59 86 VAL A N 1
ATOM 621 C CA . VAL A 1 86 ? 34.008 -10.170 39.992 1.00 48.59 86 VAL A CA 1
ATOM 622 C C . VAL A 1 86 ? 33.455 -8.789 40.341 1.00 48.59 86 VAL A C 1
ATOM 624 O O . VAL A 1 86 ? 33.021 -8.032 39.472 1.00 48.59 86 VAL A O 1
ATOM 627 N N . GLY A 1 87 ? 33.410 -8.500 41.644 1.00 50.03 87 GLY A N 1
ATOM 628 C CA . GLY A 1 87 ? 32.769 -7.339 42.264 1.00 50.03 87 GLY A CA 1
ATOM 629 C C . GLY A 1 87 ? 33.471 -6.007 42.005 1.00 50.03 87 GLY A C 1
ATOM 630 O O . GLY A 1 87 ? 33.868 -5.324 42.942 1.00 50.03 87 GLY A O 1
ATOM 631 N N . CYS A 1 88 ? 33.591 -5.606 40.743 1.00 57.50 88 CYS A N 1
ATOM 632 C CA . CYS A 1 88 ? 34.264 -4.369 40.344 1.00 57.50 88 CYS A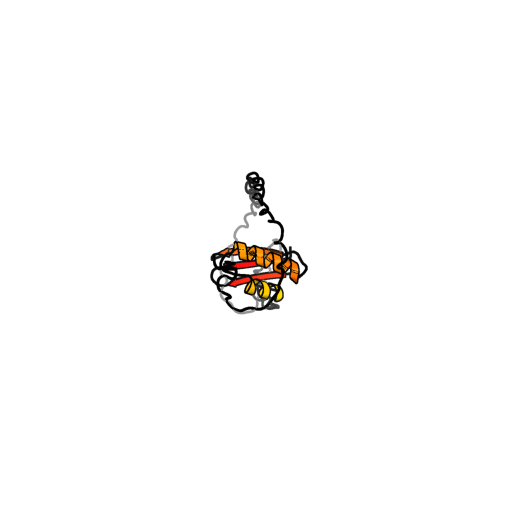 CA 1
ATOM 633 C C . CYS A 1 88 ? 33.388 -3.103 40.520 1.00 57.50 88 CYS A C 1
ATOM 635 O O . CYS A 1 88 ? 33.819 -1.998 40.223 1.00 57.50 88 CYS A O 1
ATOM 637 N N . CYS A 1 89 ? 32.145 -3.235 41.002 1.00 54.06 89 CYS A N 1
ATOM 638 C CA . CYS A 1 89 ? 31.151 -2.147 41.018 1.00 54.06 89 CYS A CA 1
ATOM 639 C C . CYS A 1 89 ? 30.748 -1.651 42.420 1.00 54.06 89 CYS A C 1
ATOM 641 O O . CYS A 1 89 ? 29.648 -1.130 42.592 1.00 54.06 89 CYS A O 1
ATOM 643 N N . LYS A 1 90 ? 31.602 -1.777 43.444 1.00 44.31 90 LYS A N 1
ATOM 644 C CA . LYS A 1 90 ? 31.360 -1.086 44.724 1.00 44.31 90 LYS A CA 1
ATOM 645 C C . LYS A 1 90 ? 31.940 0.330 44.664 1.00 44.31 90 LYS A C 1
ATOM 647 O O . LYS A 1 90 ? 33.132 0.511 44.866 1.00 44.31 90 LYS A O 1
ATOM 652 N N . GLY A 1 91 ? 31.086 1.321 44.395 1.00 46.03 91 GLY A N 1
ATOM 653 C CA . GLY A 1 91 ? 31.419 2.751 44.524 1.00 46.03 91 GLY A CA 1
ATOM 654 C C . GLY A 1 91 ? 31.405 3.571 43.230 1.00 46.03 91 GLY A C 1
ATOM 655 O O . GLY A 1 91 ? 31.497 4.792 43.298 1.00 46.03 91 GLY A O 1
ATOM 656 N N . CYS A 1 92 ? 31.220 2.944 42.066 1.00 45.06 92 CYS A N 1
ATOM 657 C CA . CYS A 1 92 ? 31.034 3.643 40.793 1.00 45.06 92 CYS A CA 1
ATOM 658 C C . CYS A 1 92 ? 29.630 3.386 40.238 1.00 45.06 92 CYS A C 1
ATOM 660 O O . CYS A 1 92 ? 29.158 2.248 40.231 1.00 45.06 92 CYS A O 1
ATOM 662 N N . ALA A 1 93 ? 28.975 4.430 39.721 1.00 53.69 93 ALA A N 1
ATOM 663 C CA . ALA A 1 93 ? 27.755 4.305 38.927 1.00 53.69 93 ALA A CA 1
ATOM 664 C C . ALA A 1 93 ? 28.097 3.734 37.537 1.00 53.69 93 ALA A C 1
ATOM 666 O O . ALA A 1 93 ? 28.084 4.438 36.528 1.00 53.69 93 ALA A O 1
ATOM 667 N N . CYS A 1 94 ? 28.456 2.451 37.481 1.00 51.69 94 CYS A N 1
ATOM 668 C CA . CYS A 1 94 ? 28.688 1.743 36.230 1.00 51.69 94 CYS A CA 1
ATOM 669 C C . CYS A 1 94 ? 27.344 1.572 35.516 1.00 51.69 94 CYS A C 1
ATOM 671 O O . CYS A 1 94 ? 26.597 0.630 35.776 1.00 51.69 94 CYS A O 1
ATOM 673 N N . SER A 1 95 ? 27.023 2.498 34.613 1.00 57.84 95 SER A N 1
ATOM 674 C CA . SER A 1 95 ? 25.901 2.347 33.685 1.00 57.84 95 SER A CA 1
ATOM 675 C C . SER A 1 95 ? 26.292 1.321 32.626 1.00 57.84 95 SER A C 1
ATOM 677 O O . SER A 1 95 ? 26.694 1.668 31.516 1.00 57.84 95 SER A O 1
ATOM 679 N N . VAL A 1 96 ? 26.246 0.039 32.989 1.00 60.38 96 VAL A N 1
ATOM 680 C CA . VAL A 1 96 ? 26.499 -1.051 32.048 1.00 60.38 96 VAL A CA 1
ATOM 681 C C . VAL A 1 96 ? 25.362 -1.034 31.034 1.00 60.38 96 VAL A C 1
ATOM 683 O O . VAL A 1 96 ? 24.232 -1.430 31.322 1.00 60.38 96 VAL A O 1
ATOM 686 N N . ARG A 1 97 ? 25.633 -0.513 29.836 1.00 58.56 97 ARG A N 1
ATOM 687 C CA . ARG A 1 97 ? 24.688 -0.562 28.723 1.00 58.56 97 ARG A CA 1
ATOM 688 C C . ARG A 1 97 ? 24.667 -2.002 28.223 1.00 58.56 97 ARG A C 1
ATOM 690 O O . ARG A 1 97 ? 25.449 -2.370 27.351 1.00 58.56 97 ARG A O 1
ATOM 697 N N . PHE A 1 98 ? 23.802 -2.826 28.811 1.00 64.69 98 PHE A N 1
ATOM 698 C CA . PHE A 1 98 ? 23.557 -4.171 28.308 1.00 64.69 98 PHE A CA 1
ATOM 699 C C . PHE A 1 98 ? 23.114 -4.061 26.850 1.00 64.69 98 PHE A C 1
ATOM 701 O O . PHE A 1 98 ? 22.127 -3.396 26.520 1.00 64.69 98 PHE A O 1
ATOM 708 N N . LYS A 1 99 ? 23.901 -4.671 25.963 1.00 65.69 99 LYS A N 1
ATOM 709 C CA . LYS A 1 99 ? 23.543 -4.838 24.560 1.00 65.69 99 LYS A CA 1
ATOM 710 C C . LYS A 1 99 ? 22.259 -5.666 24.575 1.00 65.69 99 LYS A C 1
ATOM 712 O O . LYS A 1 99 ? 22.286 -6.798 25.043 1.00 65.69 99 LYS A O 1
ATOM 717 N N . ARG A 1 100 ? 21.125 -5.079 24.177 1.00 65.56 100 ARG A N 1
ATOM 718 C CA . ARG A 1 100 ? 19.873 -5.840 24.093 1.00 65.56 100 ARG A CA 1
ATOM 719 C C . ARG A 1 100 ? 20.121 -7.010 23.152 1.00 65.56 100 ARG A C 1
ATOM 721 O O . ARG A 1 100 ? 20.538 -6.783 22.014 1.00 65.56 100 ARG A O 1
ATOM 728 N N . ASP A 1 101 ? 19.872 -8.222 23.629 1.00 57.88 101 ASP A N 1
ATOM 729 C CA . ASP A 1 101 ? 19.790 -9.388 22.766 1.00 57.88 101 ASP A CA 1
ATOM 730 C C . ASP A 1 101 ? 18.726 -9.107 21.705 1.00 57.88 101 ASP A C 1
ATOM 732 O O . ASP A 1 101 ? 17.540 -8.962 21.991 1.00 57.88 101 ASP A O 1
ATOM 736 N N . SER A 1 102 ? 19.169 -8.959 20.457 1.00 58.91 102 SER A N 1
ATOM 737 C CA . SER A 1 102 ? 18.292 -8.724 19.305 1.00 58.91 102 SER A CA 1
ATOM 738 C C . SER A 1 102 ? 17.611 -10.018 18.831 1.00 58.91 102 SER A C 1
ATOM 740 O O . SER A 1 102 ? 17.037 -10.060 17.744 1.00 58.91 102 SER A O 1
ATOM 742 N N . SER A 1 103 ? 17.678 -11.084 19.627 1.00 51.19 103 SER A N 1
ATOM 743 C CA . SER A 1 103 ? 17.259 -12.442 19.291 1.00 51.19 103 SER A CA 1
ATOM 744 C C . SER A 1 103 ? 15.899 -12.806 19.901 1.00 51.19 103 SER A C 1
ATOM 746 O O . SER A 1 103 ? 15.720 -13.900 20.419 1.00 51.19 103 SER A O 1
ATOM 748 N N . SER A 1 104 ? 14.896 -11.924 19.840 1.00 48.94 104 SER A N 1
ATOM 749 C CA . SER A 1 104 ? 13.506 -12.336 20.117 1.00 48.94 104 SER A CA 1
ATOM 750 C C . SER A 1 104 ? 12.452 -11.466 19.421 1.00 48.94 104 SER A C 1
ATOM 752 O O . SER A 1 104 ? 11.480 -11.034 20.033 1.00 48.94 104 SER A O 1
ATOM 754 N N . VAL A 1 105 ? 12.595 -11.224 18.115 1.00 54.22 105 VAL A N 1
ATOM 755 C CA . VAL A 1 105 ? 11.469 -10.743 17.285 1.00 54.22 105 VAL A CA 1
ATOM 756 C C . VAL A 1 105 ? 10.939 -11.874 16.397 1.00 54.22 105 VAL A C 1
ATOM 758 O O . VAL A 1 105 ? 10.580 -11.671 15.249 1.00 54.22 105 VAL A O 1
ATOM 761 N N . ASN A 1 106 ? 10.870 -13.089 16.951 1.00 44.94 106 ASN A N 1
ATOM 762 C CA . ASN A 1 106 ? 10.002 -14.158 16.434 1.00 44.94 106 ASN A CA 1
ATOM 763 C C . ASN A 1 106 ? 8.620 -14.140 17.122 1.00 44.94 106 ASN A C 1
ATOM 765 O O . ASN A 1 106 ? 7.820 -15.059 16.959 1.00 44.94 106 ASN A O 1
ATOM 769 N N . GLY A 1 107 ? 8.322 -13.086 17.889 1.00 42.88 107 GLY A N 1
ATOM 770 C CA . GLY A 1 107 ? 7.030 -12.859 18.525 1.00 42.88 107 GLY A CA 1
ATOM 771 C C . GLY A 1 107 ? 6.011 -12.334 17.521 1.00 42.88 107 GLY A C 1
ATOM 772 O O . GLY A 1 107 ? 5.852 -11.130 17.376 1.00 42.88 107 GLY A O 1
ATOM 773 N N . LEU A 1 108 ? 5.329 -13.253 16.838 1.00 48.75 108 LEU A N 1
ATOM 774 C CA . LEU A 1 108 ? 4.042 -13.011 16.185 1.00 48.75 108 LEU A CA 1
ATOM 775 C C . LEU A 1 108 ? 4.066 -11.849 15.173 1.00 48.75 108 LEU A C 1
ATOM 777 O O . LEU A 1 108 ? 3.289 -10.899 15.263 1.00 48.75 108 LEU A O 1
ATOM 781 N N . MET A 1 109 ? 4.916 -11.961 14.145 1.00 42.12 109 MET A N 1
ATOM 782 C CA . MET A 1 109 ? 4.632 -11.328 12.853 1.00 42.12 109 MET A CA 1
ATOM 783 C C . MET A 1 109 ? 3.345 -11.965 12.321 1.00 42.12 109 MET A C 1
ATOM 785 O O . MET A 1 109 ? 3.378 -12.871 11.489 1.00 42.12 109 MET A O 1
ATOM 789 N N . LEU A 1 110 ? 2.190 -11.528 12.842 1.00 46.25 110 LEU A N 1
ATOM 790 C CA . LEU A 1 110 ? 0.926 -11.672 12.143 1.00 46.25 110 LEU A CA 1
ATOM 791 C C . LEU A 1 110 ? 1.245 -11.175 10.740 1.00 46.25 110 LEU A C 1
ATOM 793 O O . LEU A 1 110 ? 1.683 -10.032 10.602 1.00 46.25 110 LEU A O 1
ATOM 797 N N . LYS A 1 111 ? 1.132 -12.053 9.743 1.00 47.19 111 LYS A N 1
ATOM 798 C CA . LYS A 1 111 ? 1.387 -11.780 8.328 1.00 47.19 111 LYS A CA 1
ATOM 799 C C . LYS A 1 111 ? 0.352 -10.766 7.827 1.00 47.19 111 LYS A C 1
ATOM 801 O O . LYS A 1 111 ? -0.470 -11.064 6.973 1.00 47.19 111 LYS A O 1
ATOM 806 N N . LYS A 1 112 ? 0.332 -9.572 8.420 1.00 58.34 112 LYS A N 1
ATOM 807 C CA . LYS A 1 112 ? -0.326 -8.395 7.891 1.00 58.34 112 LYS A CA 1
ATOM 808 C C . LYS A 1 112 ? 0.487 -8.084 6.659 1.00 58.34 112 LYS A C 1
ATOM 810 O O . LYS A 1 112 ? 1.660 -7.734 6.765 1.00 58.34 112 LYS A O 1
ATOM 815 N N . ASN A 1 113 ? -0.111 -8.334 5.503 1.00 67.75 113 ASN A N 1
ATOM 816 C CA . ASN A 1 113 ? 0.452 -7.933 4.230 1.00 67.75 113 ASN A CA 1
ATOM 817 C C . ASN A 1 113 ? 0.883 -6.47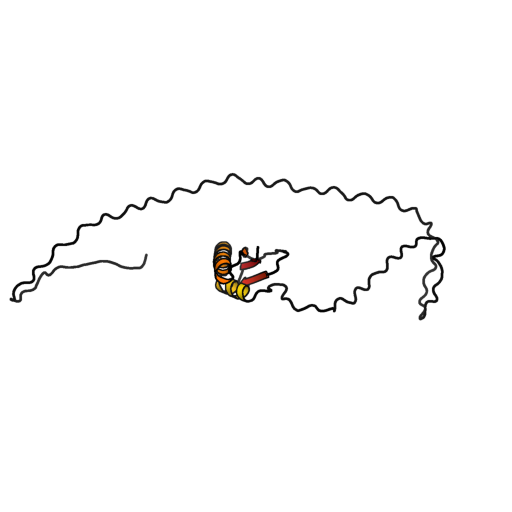1 4.372 1.00 67.75 113 ASN A C 1
ATOM 819 O O . ASN A 1 113 ? 0.047 -5.585 4.542 1.00 67.75 113 ASN A O 1
ATOM 823 N N . LEU A 1 114 ? 2.198 -6.238 4.352 1.00 81.81 114 LEU A N 1
ATOM 824 C CA . LEU A 1 114 ? 2.788 -4.915 4.584 1.00 81.81 114 LEU A CA 1
ATOM 825 C C . LEU A 1 114 ? 2.332 -3.894 3.537 1.00 81.81 114 LEU A C 1
ATOM 827 O O . LEU A 1 114 ? 2.480 -2.696 3.737 1.00 81.81 114 LEU A O 1
ATOM 831 N N . LEU A 1 115 ? 1.775 -4.384 2.431 1.00 87.88 115 LEU A N 1
ATOM 832 C CA . LEU A 1 115 ? 1.250 -3.587 1.341 1.00 87.88 115 LEU A CA 1
ATOM 833 C C . LEU A 1 115 ? -0.248 -3.323 1.474 1.00 87.88 115 LEU A C 1
ATOM 835 O O . LEU A 1 115 ? -0.691 -2.274 1.038 1.00 87.88 115 LEU A O 1
ATOM 839 N N . CYS A 1 116 ? -1.047 -4.228 2.039 1.00 91.88 116 CYS A N 1
ATOM 840 C CA . CYS A 1 116 ? -2.500 -4.081 1.991 1.00 91.88 116 CYS A CA 1
ATOM 841 C C . CYS A 1 116 ? -3.211 -4.849 3.096 1.00 91.88 116 CYS A C 1
ATOM 843 O O . CYS A 1 116 ? -3.042 -6.056 3.219 1.00 91.88 116 CYS A O 1
ATOM 845 N N . ASN A 1 117 ? -4.051 -4.166 3.869 1.00 91.75 117 ASN A N 1
ATOM 846 C CA . ASN A 1 117 ? -4.844 -4.785 4.931 1.00 91.75 117 ASN A CA 1
ATOM 847 C C . ASN A 1 117 ? -6.364 -4.729 4.675 1.00 91.75 117 ASN A C 1
ATOM 849 O O . ASN A 1 117 ? -7.139 -5.002 5.591 1.00 91.75 117 ASN A O 1
ATOM 853 N N . ASN A 1 118 ? -6.785 -4.363 3.458 1.00 92.69 118 ASN A N 1
ATOM 854 C CA . ASN A 1 118 ? -8.186 -4.251 3.058 1.00 92.69 118 ASN A CA 1
ATOM 855 C C . ASN 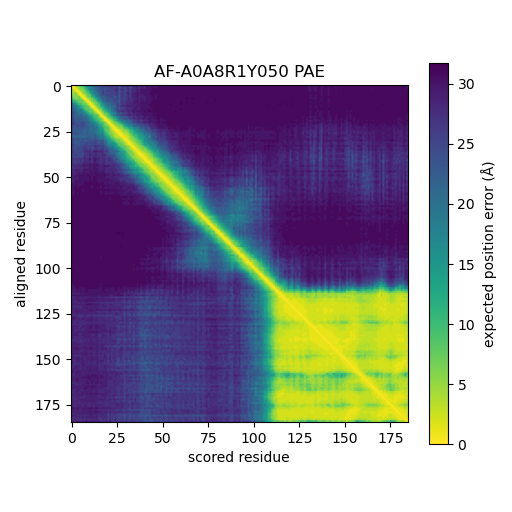A 1 118 ? -8.410 -4.856 1.660 1.00 92.69 118 ASN A C 1
ATOM 857 O O . ASN A 1 118 ? -8.095 -4.233 0.645 1.00 92.69 118 ASN A O 1
ATOM 861 N N . ASP A 1 119 ? -8.998 -6.053 1.618 1.00 93.31 119 ASP A N 1
ATOM 862 C CA . ASP A 1 119 ? -9.225 -6.815 0.380 1.00 93.31 119 ASP A CA 1
ATOM 863 C C . ASP A 1 119 ? -10.247 -6.146 -0.559 1.00 93.31 119 ASP A C 1
ATOM 865 O O . ASP A 1 119 ? -10.121 -6.215 -1.787 1.00 93.31 119 ASP A O 1
ATOM 869 N N . GLN A 1 120 ? -11.244 -5.442 -0.008 1.00 94.75 120 GLN A N 1
ATOM 870 C CA . GLN A 1 120 ? -12.209 -4.692 -0.821 1.00 94.75 120 GLN A CA 1
ATOM 871 C C . GLN A 1 120 ? -11.516 -3.525 -1.530 1.00 94.75 120 GLN A C 1
ATOM 873 O O . GLN A 1 120 ? -11.702 -3.317 -2.729 1.00 94.75 120 GLN A O 1
ATOM 878 N N . LEU A 1 121 ? -10.648 -2.807 -0.812 1.00 95.38 121 LEU A N 1
ATOM 879 C CA . LEU A 1 121 ? -9.849 -1.728 -1.385 1.00 95.38 121 LEU A CA 1
ATOM 880 C C . LEU A 1 121 ? -8.878 -2.254 -2.449 1.00 95.38 121 LEU A C 1
ATOM 882 O O . LEU A 1 121 ? -8.743 -1.632 -3.501 1.00 95.38 121 LEU A O 1
ATOM 886 N N . MET A 1 122 ? -8.270 -3.424 -2.226 1.00 94.62 122 MET A N 1
ATOM 887 C CA . MET A 1 122 ? -7.427 -4.091 -3.225 1.00 94.62 122 MET A CA 1
ATOM 888 C C . MET A 1 122 ? -8.191 -4.360 -4.526 1.00 94.62 122 MET A C 1
ATOM 890 O O . MET A 1 122 ? -7.707 -4.018 -5.603 1.00 94.62 122 MET A O 1
ATOM 894 N N . THR A 1 123 ? -9.412 -4.890 -4.421 1.00 96.19 123 THR A N 1
ATOM 895 C CA . THR A 1 123 ? -10.275 -5.187 -5.577 1.00 96.19 123 THR A CA 1
ATOM 896 C C . THR A 1 123 ? -10.630 -3.917 -6.359 1.00 96.19 123 THR A C 1
ATOM 898 O O . THR A 1 123 ? -10.579 -3.892 -7.593 1.00 96.19 123 THR A O 1
ATOM 901 N N . ILE A 1 124 ? -10.947 -2.827 -5.650 1.00 96.50 124 ILE A N 1
ATOM 902 C CA . ILE A 1 124 ? -11.217 -1.521 -6.264 1.00 96.50 124 ILE A CA 1
ATOM 903 C C . ILE A 1 124 ? -9.974 -1.009 -7.002 1.00 96.50 124 ILE A C 1
ATOM 905 O O . ILE A 1 124 ? -10.074 -0.574 -8.153 1.00 96.50 124 ILE A O 1
ATOM 909 N N . MET A 1 125 ? -8.798 -1.080 -6.372 1.00 96.25 125 MET A N 1
ATOM 910 C CA . MET A 1 125 ? -7.539 -0.638 -6.978 1.00 96.25 125 MET A CA 1
ATOM 911 C C . MET A 1 125 ? -7.201 -1.453 -8.231 1.00 96.25 125 MET A C 1
ATOM 913 O O . MET A 1 125 ? -6.926 -0.869 -9.277 1.00 96.25 125 MET A O 1
ATOM 917 N N . GLU A 1 126 ? -7.300 -2.780 -8.184 1.00 95.81 126 GLU A N 1
ATOM 918 C CA . GLU A 1 126 ? -7.032 -3.646 -9.340 1.00 95.81 126 GLU A CA 1
ATOM 919 C C . GLU A 1 126 ? -7.932 -3.306 -10.543 1.00 95.81 126 GLU A C 1
ATOM 921 O O . GLU A 1 126 ? -7.463 -3.221 -11.687 1.00 95.81 126 GLU A O 1
ATOM 926 N N . LYS A 1 127 ? -9.217 -3.030 -10.288 1.00 96.44 127 LYS A N 1
ATOM 927 C CA . LYS A 1 127 ? -10.204 -2.679 -11.319 1.00 96.44 127 LYS A CA 1
ATOM 928 C C . LYS A 1 127 ? -9.996 -1.279 -11.901 1.00 96.44 127 LYS A C 1
ATOM 930 O O . LYS A 1 127 ? -10.220 -1.083 -13.095 1.00 96.44 127 LYS A O 1
ATOM 935 N N . LYS A 1 128 ? -9.620 -0.297 -11.075 1.00 96.31 128 LYS A N 1
ATOM 936 C CA . LYS A 1 128 ? -9.597 1.128 -11.458 1.00 96.31 128 LYS A CA 1
ATOM 937 C C . LYS A 1 128 ? -8.222 1.647 -11.879 1.00 96.31 128 LYS A C 1
ATOM 939 O O . LYS A 1 128 ? -8.165 2.713 -12.491 1.00 96.31 128 LYS A O 1
ATOM 944 N N . ILE A 1 129 ? -7.130 0.927 -11.605 1.00 95.19 129 ILE A N 1
ATOM 945 C CA . ILE A 1 129 ? -5.821 1.295 -12.160 1.00 95.19 129 ILE A CA 1
ATOM 946 C C . ILE A 1 129 ? -5.828 1.035 -13.675 1.00 95.19 129 ILE A C 1
ATOM 948 O O . ILE A 1 129 ? -5.916 -0.112 -14.133 1.00 95.19 129 ILE A O 1
ATOM 952 N N . GLY A 1 130 ? -5.781 2.135 -14.431 1.00 91.75 130 GLY A N 1
ATOM 953 C CA . GLY A 1 130 ? -5.660 2.183 -15.889 1.00 91.75 130 GLY A CA 1
ATOM 954 C C . GLY A 1 130 ? -4.244 2.561 -16.331 1.00 91.75 130 GLY A C 1
ATOM 955 O O . GLY A 1 130 ? -3.271 2.113 -15.735 1.00 91.75 130 GLY A O 1
ATOM 956 N N . THR A 1 131 ? -4.130 3.397 -17.367 1.00 91.50 131 THR A N 1
ATOM 957 C CA . THR A 1 131 ? -2.847 3.863 -17.936 1.00 91.50 131 THR A CA 1
ATOM 958 C C . THR A 1 131 ? -2.386 5.222 -17.406 1.00 91.50 131 THR A C 1
ATOM 960 O O . THR A 1 131 ? -1.219 5.567 -17.561 1.00 91.50 131 THR A O 1
ATOM 963 N N . ASN A 1 132 ? -3.282 5.994 -16.779 1.00 94.00 132 ASN A N 1
ATOM 964 C CA . ASN A 1 132 ? -3.014 7.342 -16.276 1.00 94.00 132 ASN A CA 1
ATOM 965 C C . ASN A 1 132 ? -3.120 7.379 -14.745 1.00 94.00 132 ASN A C 1
ATOM 967 O O . ASN A 1 132 ? -4.181 7.102 -14.185 1.00 94.00 132 ASN A O 1
ATOM 971 N N . ALA A 1 133 ? -2.041 7.776 -14.061 1.00 94.94 133 ALA A N 1
ATOM 972 C CA . ALA A 1 133 ? -1.984 7.809 -12.596 1.00 94.94 133 ALA A CA 1
ATOM 973 C C . ALA A 1 133 ? -3.031 8.759 -11.978 1.00 94.94 133 ALA A C 1
ATOM 975 O O . ALA A 1 133 ? -3.714 8.394 -11.023 1.00 94.94 133 ALA A O 1
ATOM 976 N N . THR A 1 134 ? -3.216 9.952 -12.551 1.00 95.00 134 THR A N 1
ATOM 977 C CA . THR A 1 134 ? -4.185 10.948 -12.056 1.00 95.00 134 THR A CA 1
ATOM 978 C C . THR A 1 134 ? -5.631 10.467 -12.184 1.00 95.00 134 THR A C 1
ATOM 980 O O . THR A 1 134 ? -6.427 10.625 -11.258 1.00 95.00 134 THR A O 1
ATOM 983 N N . GLU A 1 135 ? -5.973 9.847 -13.317 1.00 95.44 135 GLU A N 1
ATOM 984 C CA . GLU A 1 135 ? -7.308 9.282 -13.544 1.00 95.44 135 GLU A CA 1
ATOM 985 C C . GLU A 1 135 ? -7.569 8.096 -12.616 1.00 95.44 135 GLU A C 1
ATOM 987 O O . GLU A 1 135 ? -8.645 8.011 -12.025 1.00 95.44 135 GLU A O 1
ATOM 992 N N . ALA A 1 136 ? -6.566 7.230 -12.426 1.00 96.00 136 ALA A N 1
ATOM 993 C CA . ALA A 1 136 ? -6.638 6.123 -11.481 1.00 96.00 136 ALA A CA 1
ATOM 994 C C . ALA A 1 136 ? -6.891 6.628 -10.053 1.00 96.00 136 ALA A C 1
ATOM 996 O O . ALA A 1 136 ? -7.811 6.144 -9.397 1.00 96.00 136 ALA A O 1
ATOM 997 N N . ALA A 1 137 ? -6.158 7.647 -9.588 1.00 96.25 137 ALA A N 1
ATOM 998 C CA . ALA A 1 137 ? -6.342 8.206 -8.248 1.00 96.25 137 ALA A CA 1
ATOM 999 C C . ALA A 1 137 ? -7.770 8.736 -8.030 1.00 96.25 137 ALA A C 1
ATOM 1001 O O . ALA A 1 137 ? -8.401 8.426 -7.016 1.00 96.25 137 ALA A O 1
ATOM 1002 N N . PHE A 1 138 ? -8.315 9.481 -9.000 1.00 96.38 138 PHE A N 1
ATOM 1003 C CA . PHE A 1 138 ? -9.684 9.997 -8.920 1.00 96.38 138 PHE A CA 1
ATOM 1004 C C . PHE A 1 138 ? -10.735 8.878 -8.977 1.00 96.38 138 PHE A C 1
ATOM 1006 O O . PHE A 1 138 ? -11.694 8.889 -8.203 1.00 96.38 138 PHE A O 1
ATOM 1013 N N . ALA A 1 139 ? -10.549 7.894 -9.862 1.00 97.00 139 ALA A N 1
ATOM 1014 C CA . ALA A 1 139 ? -11.469 6.772 -10.025 1.00 97.00 139 ALA A CA 1
ATOM 1015 C C . ALA A 1 139 ? -11.503 5.862 -8.787 1.00 97.00 139 ALA A C 1
ATOM 1017 O O . ALA A 1 139 ? -12.588 5.496 -8.336 1.00 97.00 139 ALA A O 1
ATOM 1018 N N . ILE A 1 140 ? -10.336 5.539 -8.219 1.00 97.38 140 ILE A N 1
ATOM 1019 C CA . ILE A 1 140 ? -10.216 4.746 -6.988 1.00 97.38 140 ILE A CA 1
ATOM 1020 C C . ILE A 1 140 ? -10.847 5.504 -5.826 1.00 97.38 140 ILE A C 1
ATOM 1022 O O . ILE A 1 140 ? -11.650 4.921 -5.110 1.00 97.38 140 ILE A O 1
ATOM 1026 N N . LYS A 1 141 ? -10.543 6.800 -5.662 1.00 97.19 141 LYS A N 1
ATOM 1027 C CA . LYS A 1 141 ? -11.120 7.611 -4.583 1.00 97.19 141 LYS A CA 1
ATOM 1028 C C . LYS A 1 141 ? -12.644 7.613 -4.642 1.00 97.19 141 LYS A C 1
ATOM 1030 O O . LYS A 1 141 ? -13.298 7.317 -3.651 1.00 97.19 141 LYS A O 1
ATOM 1035 N N . LYS A 1 142 ? -13.210 7.904 -5.816 1.00 97.00 142 LYS A N 1
ATOM 1036 C CA . LYS A 1 142 ? -14.663 7.960 -6.004 1.00 97.00 142 LYS A CA 1
ATOM 1037 C C . LYS A 1 142 ? -15.338 6.616 -5.708 1.00 97.00 142 LYS A C 1
ATOM 1039 O O . LYS A 1 142 ? -16.388 6.602 -5.072 1.00 97.00 142 LYS A O 1
ATOM 1044 N N . GLU A 1 143 ? -14.760 5.511 -6.178 1.00 96.56 143 GLU A N 1
ATOM 1045 C CA . GLU A 1 143 ? -15.328 4.178 -5.950 1.00 96.56 143 GLU A CA 1
ATOM 1046 C C . GLU A 1 143 ? -15.178 3.750 -4.484 1.00 96.56 143 GLU A C 1
ATOM 1048 O O . GLU A 1 143 ? -16.151 3.314 -3.880 1.00 96.56 143 GLU A O 1
ATOM 1053 N N . ALA A 1 144 ? -13.996 3.940 -3.888 1.00 96.81 144 ALA A N 1
ATOM 1054 C CA . ALA A 1 144 ? -13.728 3.596 -2.494 1.00 96.81 144 ALA A CA 1
ATOM 1055 C C . ALA A 1 144 ? -14.623 4.389 -1.535 1.00 96.81 144 ALA A C 1
ATOM 1057 O O . ALA A 1 144 ? -15.223 3.796 -0.639 1.00 96.81 144 ALA A O 1
ATOM 1058 N N . ASP A 1 145 ? -14.789 5.695 -1.770 1.00 96.62 145 ASP A N 1
ATOM 1059 C CA . ASP A 1 145 ? -15.668 6.545 -0.965 1.00 96.62 145 ASP A CA 1
ATOM 1060 C C . ASP A 1 145 ? -17.126 6.060 -0.999 1.00 96.62 145 ASP A C 1
ATOM 1062 O O . ASP A 1 145 ? -17.828 6.083 0.016 1.00 96.62 145 ASP A O 1
ATOM 1066 N N . SER A 1 146 ? -17.577 5.593 -2.167 1.00 95.75 146 SER A N 1
ATOM 1067 C CA . SER A 1 146 ? -18.952 5.147 -2.389 1.00 95.75 146 SER A CA 1
ATOM 1068 C C . SER A 1 146 ? -19.215 3.726 -1.879 1.00 95.75 146 SER A C 1
ATOM 1070 O O . SER A 1 146 ? -20.227 3.495 -1.219 1.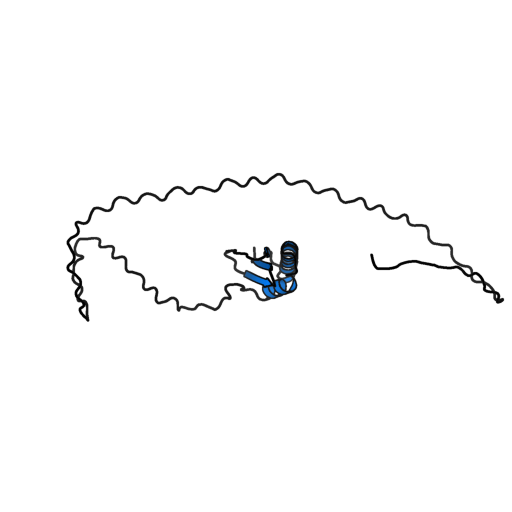00 95.75 146 SER A O 1
ATOM 1072 N N . GLU A 1 147 ? -18.344 2.763 -2.191 1.00 94.88 147 GLU A N 1
ATOM 1073 C CA . GLU A 1 147 ? -18.544 1.345 -1.856 1.00 94.88 147 GLU A CA 1
ATOM 1074 C C . GLU A 1 147 ? -18.248 1.051 -0.382 1.00 94.88 147 GLU A C 1
ATOM 1076 O O . GLU A 1 147 ? -19.001 0.326 0.270 1.00 94.88 147 GLU A O 1
ATOM 1081 N N . LEU A 1 148 ? -17.189 1.653 0.169 1.00 94.62 148 LEU A N 1
ATOM 1082 C CA . LEU A 1 148 ? -16.743 1.397 1.542 1.00 94.62 148 LEU A CA 1
ATOM 1083 C C . LEU A 1 148 ? -17.379 2.349 2.562 1.00 94.62 148 LEU A C 1
ATOM 1085 O O . LEU A 1 148 ? -17.151 2.201 3.764 1.00 94.62 148 LEU A O 1
ATOM 1089 N N . LYS A 1 149 ? -18.180 3.320 2.098 1.00 93.62 149 LYS A N 1
ATOM 1090 C CA . LYS A 1 149 ? -18.880 4.316 2.930 1.00 93.62 149 LYS A CA 1
ATOM 1091 C C . LYS A 1 149 ? -17.946 5.044 3.911 1.00 93.62 149 LYS A C 1
ATOM 1093 O O . LYS A 1 149 ? -18.340 5.379 5.028 1.00 93.62 149 LYS A O 1
ATOM 1098 N N . ALA A 1 150 ? -16.702 5.282 3.508 1.00 93.69 150 ALA A N 1
ATOM 1099 C CA . ALA A 1 150 ? -15.680 5.962 4.298 1.00 93.69 150 ALA A CA 1
ATOM 1100 C C . ALA A 1 150 ? -14.823 6.835 3.383 1.00 93.69 150 ALA A C 1
ATOM 1102 O O . ALA A 1 150 ? -14.723 6.546 2.203 1.00 93.69 150 ALA A O 1
ATOM 1103 N N . LYS A 1 151 ? -14.204 7.897 3.906 1.00 95.00 151 LYS A N 1
ATOM 1104 C CA . LYS A 1 151 ? -13.365 8.785 3.091 1.00 95.00 151 LYS A CA 1
ATOM 1105 C C . LYS A 1 151 ? -11.974 8.187 2.905 1.00 95.00 151 LYS A C 1
ATOM 1107 O O . LYS A 1 151 ? -11.284 7.918 3.888 1.00 95.00 151 LYS A O 1
ATOM 1112 N N . PHE A 1 152 ? -11.552 8.041 1.659 1.00 95.44 152 PHE A N 1
ATOM 1113 C CA . PHE A 1 152 ? -10.229 7.575 1.281 1.00 95.44 152 PHE A CA 1
ATOM 1114 C C . PHE A 1 152 ? -9.411 8.695 0.640 1.00 95.44 152 PHE A C 1
ATOM 1116 O O . PHE A 1 152 ? -9.879 9.484 -0.187 1.00 95.44 152 PHE A O 1
ATOM 1123 N N . SER A 1 153 ? -8.138 8.728 1.011 1.00 95.31 153 SER A N 1
ATOM 1124 C CA . SER A 1 153 ? -7.115 9.485 0.301 1.00 95.31 153 SER A CA 1
ATOM 1125 C C . SER A 1 153 ? -6.329 8.522 -0.574 1.00 95.31 153 SER A C 1
ATOM 1127 O O . SER A 1 153 ? -5.936 7.447 -0.121 1.00 95.31 153 SER A O 1
ATOM 1129 N N . VAL A 1 154 ? -6.140 8.897 -1.840 1.00 95.38 154 VAL A N 1
ATOM 1130 C CA . VAL A 1 154 ? -5.500 8.056 -2.854 1.00 95.38 154 VAL A CA 1
ATOM 1131 C C . VAL A 1 154 ? -4.419 8.852 -3.568 1.00 95.38 154 VAL A C 1
ATOM 1133 O O . VAL A 1 154 ? -4.675 9.952 -4.058 1.00 95.38 154 VAL A O 1
ATOM 1136 N N . PHE A 1 155 ? -3.234 8.263 -3.664 1.00 94.12 155 PHE A N 1
ATOM 1137 C CA . PHE A 1 155 ? -2.106 8.772 -4.432 1.00 94.12 155 PHE A CA 1
ATOM 1138 C C . PHE A 1 155 ? -1.687 7.717 -5.446 1.00 94.12 155 PHE A C 1
ATOM 1140 O O . PHE A 1 155 ? -1.618 6.539 -5.111 1.00 94.12 155 PHE A O 1
ATOM 1147 N N . CYS A 1 156 ? -1.385 8.128 -6.670 1.00 95.81 156 CYS A N 1
ATOM 1148 C CA . CYS A 1 156 ? -0.839 7.243 -7.690 1.00 95.81 156 CYS A CA 1
ATOM 1149 C C . CYS A 1 156 ? 0.348 7.926 -8.359 1.00 95.81 156 CYS A C 1
ATOM 1151 O O . CYS A 1 156 ? 0.298 9.128 -8.620 1.00 95.81 156 CYS A O 1
ATOM 1153 N N . ALA A 1 157 ? 1.387 7.157 -8.665 1.00 94.44 157 ALA A N 1
ATOM 1154 C CA . ALA A 1 157 ? 2.556 7.623 -9.399 1.00 94.44 157 ALA A CA 1
ATOM 1155 C C . ALA A 1 157 ? 2.939 6.623 -10.491 1.00 94.44 157 ALA A C 1
ATOM 1157 O O . ALA A 1 157 ? 2.593 5.441 -10.421 1.00 94.44 157 ALA A O 1
ATOM 1158 N N . MET A 1 158 ? 3.650 7.119 -11.501 1.00 92.75 158 MET A N 1
ATOM 1159 C CA . MET A 1 158 ? 4.327 6.280 -12.485 1.00 92.75 158 MET A CA 1
ATOM 1160 C C . MET A 1 158 ? 5.704 5.882 -11.937 1.00 92.75 158 MET A C 1
ATOM 1162 O O . MET A 1 158 ? 6.413 6.719 -11.379 1.00 92.75 158 MET A O 1
ATOM 1166 N N . ASN A 1 159 ? 6.077 4.622 -12.134 1.00 84.38 159 ASN A N 1
ATOM 1167 C CA . ASN A 1 159 ? 7.311 3.957 -11.711 1.00 84.38 159 ASN A CA 1
ATOM 1168 C C . ASN A 1 159 ? 7.396 3.668 -10.211 1.00 84.38 159 ASN A C 1
ATOM 1170 O O . ASN A 1 159 ? 7.209 2.514 -9.823 1.00 84.38 159 ASN A O 1
ATOM 1174 N N . ASP A 1 160 ? 7.633 4.690 -9.386 1.00 84.38 160 ASP A N 1
ATOM 1175 C CA . ASP A 1 160 ? 7.954 4.524 -7.967 1.00 84.38 160 ASP A CA 1
ATOM 1176 C C . ASP A 1 160 ? 7.097 5.435 -7.079 1.00 84.38 160 ASP A C 1
ATOM 1178 O O . ASP A 1 160 ? 6.931 6.628 -7.333 1.00 84.38 160 ASP A O 1
ATOM 1182 N N . LEU A 1 161 ? 6.563 4.858 -6.001 1.00 84.56 161 LEU A N 1
ATOM 1183 C CA . LEU A 1 161 ? 5.834 5.564 -4.951 1.00 84.56 161 LEU A CA 1
ATOM 1184 C C . LEU A 1 161 ? 6.259 4.990 -3.601 1.00 84.56 161 LEU A C 1
ATOM 1186 O O . LEU A 1 161 ? 6.084 3.797 -3.351 1.00 84.56 161 LEU A O 1
ATOM 1190 N N . ILE A 1 162 ? 6.777 5.848 -2.724 1.00 84.00 162 ILE A N 1
ATOM 1191 C CA . ILE A 1 162 ? 7.017 5.520 -1.318 1.00 84.00 162 ILE A CA 1
ATOM 1192 C C . ILE A 1 162 ? 6.151 6.452 -0.486 1.00 84.00 162 ILE A C 1
ATOM 1194 O O . ILE A 1 162 ? 6.268 7.673 -0.575 1.00 84.00 162 ILE A O 1
ATOM 1198 N N . TYR A 1 163 ? 5.281 5.869 0.329 1.00 83.88 163 TYR A N 1
ATOM 1199 C CA . TYR A 1 163 ? 4.450 6.611 1.259 1.00 83.88 163 TYR A CA 1
ATOM 1200 C C . TYR A 1 163 ? 4.336 5.833 2.564 1.00 83.88 163 TYR A C 1
ATOM 1202 O O . TYR A 1 163 ? 4.197 4.611 2.562 1.00 83.88 163 TYR A O 1
ATOM 1210 N N . VAL A 1 164 ? 4.419 6.549 3.680 1.00 82.38 164 VAL A N 1
ATOM 1211 C CA . VAL A 1 164 ? 4.316 5.977 5.021 1.00 82.38 164 VAL A CA 1
ATOM 1212 C C . VAL A 1 164 ? 3.213 6.729 5.744 1.00 82.38 164 VAL A C 1
ATOM 1214 O O . VAL A 1 164 ? 3.305 7.940 5.927 1.00 82.38 164 VAL A O 1
ATOM 1217 N N . ALA A 1 165 ? 2.173 6.008 6.155 1.00 80.12 165 ALA A N 1
ATOM 1218 C CA . ALA A 1 165 ? 1.095 6.554 6.964 1.00 80.12 165 ALA A CA 1
ATOM 1219 C C . ALA A 1 165 ? 0.695 5.588 8.074 1.00 80.12 165 ALA A C 1
ATOM 1221 O O . ALA A 1 165 ? 0.688 4.370 7.900 1.00 80.12 165 ALA A O 1
ATOM 1222 N N . HIS A 1 166 ? 0.310 6.164 9.209 1.00 84.50 166 HIS A N 1
ATOM 1223 C CA . HIS A 1 166 ? -0.394 5.446 10.259 1.00 84.50 166 HIS A CA 1
ATOM 1224 C C . HIS A 1 166 ? -1.884 5.440 9.917 1.00 84.50 166 HIS A C 1
ATOM 1226 O O . HIS A 1 166 ? -2.577 6.423 10.157 1.00 84.50 166 HIS A O 1
ATOM 1232 N N . ALA A 1 167 ? -2.362 4.344 9.329 1.00 88.06 167 ALA A N 1
ATOM 1233 C CA . ALA A 1 167 ? -3.763 4.176 8.965 1.00 88.06 167 ALA A CA 1
ATOM 1234 C C . ALA A 1 167 ? -4.281 2.803 9.404 1.00 88.06 167 ALA A C 1
ATOM 1236 O O . ALA A 1 167 ? -3.591 1.792 9.271 1.00 88.06 167 ALA A O 1
ATOM 1237 N N . GLU A 1 168 ? -5.519 2.764 9.901 1.00 89.06 168 GLU A N 1
ATOM 1238 C CA . GLU A 1 168 ? -6.192 1.510 10.261 1.00 89.06 168 GLU A CA 1
ATOM 1239 C C . GLU A 1 168 ? -6.491 0.656 9.027 1.00 89.06 168 GLU A C 1
ATOM 1241 O O . GLU A 1 168 ? -6.397 -0.567 9.083 1.00 89.06 168 GLU A O 1
ATOM 1246 N N . SER A 1 169 ? -6.820 1.300 7.903 1.00 91.56 169 SER A N 1
ATOM 1247 C CA . SER A 1 169 ? -7.109 0.654 6.626 1.00 91.56 169 SER A CA 1
ATOM 1248 C C . SER A 1 169 ? -6.300 1.305 5.511 1.00 91.56 169 SER A C 1
ATOM 1250 O O . SER A 1 169 ? -6.427 2.510 5.279 1.00 91.56 169 SER A O 1
ATOM 1252 N N . PHE A 1 170 ? -5.470 0.510 4.840 1.00 93.69 170 PHE A N 1
ATOM 1253 C CA . PHE A 1 170 ? -4.608 0.937 3.751 1.00 93.69 170 PHE A CA 1
ATOM 1254 C C . PHE A 1 170 ? -4.390 -0.178 2.724 1.00 93.69 170 PHE A C 1
ATOM 1256 O O . PHE A 1 170 ? -4.492 -1.372 3.023 1.00 93.69 170 PHE A O 1
ATOM 1263 N N . CYS A 1 171 ? -4.060 0.223 1.503 1.00 94.50 171 CYS A N 1
ATOM 1264 C CA . CYS A 1 171 ? -3.658 -0.685 0.448 1.00 94.50 171 CYS A CA 1
ATOM 1265 C C . CYS A 1 171 ? -2.722 0.005 -0.547 1.00 94.50 171 CYS A C 1
ATOM 1267 O O . CYS A 1 171 ? -2.977 1.118 -1.002 1.00 94.50 171 CYS A O 1
ATOM 1269 N N . GLN A 1 172 ? -1.642 -0.682 -0.893 1.00 93.12 172 GLN A N 1
ATOM 1270 C CA . GLN A 1 172 ? -0.708 -0.364 -1.954 1.00 93.12 172 GLN A CA 1
ATOM 1271 C C . GLN A 1 172 ? -0.834 -1.445 -3.020 1.00 93.12 172 GLN A C 1
ATOM 1273 O O . GLN A 1 172 ? -0.661 -2.633 -2.738 1.00 93.12 172 GLN A O 1
ATOM 1278 N N . HIS A 1 173 ? -1.107 -1.032 -4.253 1.00 94.06 173 HIS A N 1
ATOM 1279 C CA . HIS A 1 173 ? -1.241 -1.948 -5.376 1.00 94.06 173 HIS A CA 1
ATOM 1280 C C . HIS A 1 173 ? -0.541 -1.380 -6.610 1.00 94.06 173 HIS A C 1
ATOM 1282 O O . HIS A 1 173 ? -0.663 -0.192 -6.920 1.00 94.06 173 HIS A O 1
ATOM 1288 N N . LYS A 1 174 ? 0.213 -2.241 -7.300 1.00 92.81 174 LYS A N 1
ATOM 1289 C CA . LYS A 1 174 ? 0.929 -1.923 -8.536 1.00 92.81 174 LYS A CA 1
ATOM 1290 C C . LYS A 1 174 ? 0.293 -2.683 -9.688 1.00 92.81 174 LYS A C 1
ATOM 1292 O O . LYS A 1 174 ? 0.134 -3.898 -9.599 1.00 92.81 174 LYS A O 1
ATOM 1297 N N . LYS A 1 175 ? 0.003 -1.980 -10.780 1.00 92.75 175 LYS A N 1
ATOM 1298 C CA . LYS A 1 175 ? -0.474 -2.577 -12.028 1.00 92.75 175 LYS A CA 1
ATOM 1299 C C . LYS A 1 175 ? 0.233 -1.906 -13.202 1.00 92.75 175 LYS A C 1
ATOM 1301 O O . LYS A 1 175 ? 0.058 -0.713 -13.442 1.00 92.75 175 LYS A O 1
ATOM 1306 N N . GLY A 1 176 ? 1.065 -2.678 -13.902 1.00 90.75 176 GLY A N 1
ATOM 1307 C CA . GLY A 1 176 ? 1.995 -2.140 -14.897 1.00 90.75 176 GLY A CA 1
ATOM 1308 C C . GLY A 1 176 ? 2.985 -1.166 -14.254 1.00 90.75 176 GLY A C 1
ATOM 1309 O O . GLY A 1 176 ? 3.576 -1.478 -13.217 1.00 90.75 176 GLY A O 1
ATOM 1310 N N . ASP A 1 177 ? 3.104 0.024 -14.836 1.00 92.38 177 ASP A N 1
ATOM 1311 C CA . ASP A 1 177 ? 4.006 1.083 -14.368 1.00 92.38 177 ASP A CA 1
ATOM 1312 C C . ASP A 1 177 ? 3.355 2.031 -13.355 1.00 92.38 177 ASP A C 1
ATOM 1314 O O . ASP A 1 177 ? 4.001 2.962 -12.887 1.00 92.38 177 ASP A O 1
ATOM 1318 N N . ILE A 1 178 ? 2.087 1.817 -12.988 1.00 94.62 178 ILE A N 1
ATOM 1319 C CA . ILE A 1 178 ? 1.392 2.662 -12.013 1.00 94.62 178 ILE A CA 1
ATOM 1320 C C . ILE A 1 178 ? 1.335 1.963 -10.660 1.00 94.62 178 ILE A C 1
ATOM 1322 O O . ILE A 1 178 ? 0.829 0.845 -10.528 1.00 94.62 178 ILE A O 1
ATOM 1326 N N . ILE A 1 179 ? 1.822 2.667 -9.641 1.00 94.25 179 ILE A N 1
ATOM 1327 C CA . ILE A 1 179 ? 1.690 2.291 -8.235 1.00 94.25 179 ILE A CA 1
ATOM 1328 C C . ILE A 1 179 ? 0.711 3.257 -7.591 1.00 94.25 179 ILE A C 1
ATOM 1330 O O . ILE A 1 179 ? 0.899 4.471 -7.659 1.00 94.25 179 ILE A O 1
ATOM 1334 N N . CYS A 1 180 ? -0.313 2.716 -6.941 1.00 95.75 180 CYS A N 1
ATOM 1335 C CA . CYS A 1 180 ? -1.255 3.492 -6.152 1.00 95.75 180 CYS A CA 1
ATOM 1336 C C . CYS A 1 180 ? -1.167 3.107 -4.676 1.00 95.75 180 CYS A C 1
ATOM 1338 O O . CYS A 1 180 ? -0.946 1.943 -4.338 1.00 95.75 180 CYS A O 1
ATOM 1340 N N . PHE A 1 181 ? -1.388 4.089 -3.811 1.00 95.19 181 PHE A N 1
ATOM 1341 C CA . PHE A 1 181 ? -1.545 3.948 -2.372 1.00 95.19 181 PHE A CA 1
ATOM 1342 C C . PHE A 1 181 ? -2.866 4.592 -1.957 1.00 95.19 181 PHE A C 1
ATOM 1344 O O . PHE A 1 181 ? -3.135 5.741 -2.312 1.00 95.19 181 PHE A O 1
ATOM 1351 N N . ALA A 1 182 ? -3.682 3.863 -1.207 1.00 95.31 182 ALA A N 1
ATOM 1352 C CA . ALA A 1 182 ? -4.959 4.325 -0.692 1.00 95.31 182 ALA A CA 1
ATOM 1353 C C . ALA A 1 182 ? -5.058 4.043 0.808 1.00 95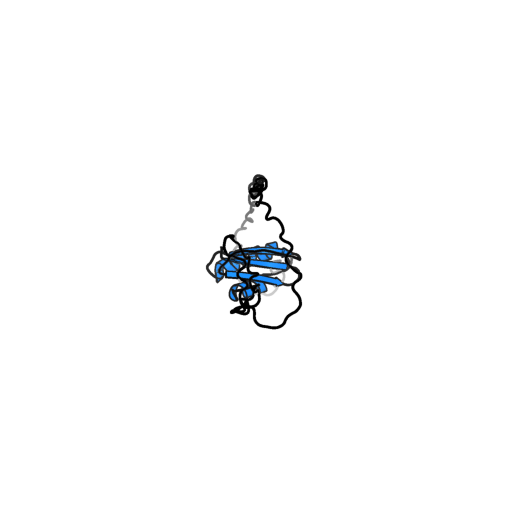.31 182 ALA A C 1
ATOM 1355 O O . ALA A 1 182 ? -4.664 2.971 1.265 1.00 95.31 182 ALA A O 1
ATOM 1356 N N . TYR A 1 183 ? -5.601 4.987 1.574 1.00 95.00 183 TYR A N 1
ATOM 1357 C CA . TYR A 1 183 ? -5.826 4.828 3.010 1.00 95.00 183 TYR A CA 1
ATOM 1358 C C . TYR A 1 183 ? -7.063 5.591 3.469 1.00 95.00 183 TYR A C 1
ATOM 1360 O O . TYR A 1 183 ? -7.439 6.615 2.889 1.00 95.00 183 TYR A O 1
ATOM 1368 N N . LYS A 1 184 ? -7.699 5.081 4.522 1.00 94.25 184 LYS A N 1
ATOM 1369 C CA . LYS A 1 184 ? -8.833 5.744 5.165 1.00 94.25 184 LYS A CA 1
ATOM 1370 C C . LYS A 1 184 ? -8.340 6.986 5.913 1.00 94.25 184 LYS A C 1
ATOM 1372 O O . LYS A 1 184 ? -7.418 6.880 6.722 1.00 94.25 184 LYS A O 1
ATOM 1377 N N . SER A 1 185 ? -8.926 8.140 5.593 1.00 88.81 185 SER A N 1
ATOM 1378 C CA . SER A 1 185 ? -8.649 9.440 6.231 1.00 88.81 185 SER A CA 1
ATOM 1379 C C . SER A 1 185 ? -9.547 9.707 7.432 1.00 88.81 185 SER A C 1
ATOM 1381 O O . SER A 1 185 ? -10.642 9.100 7.503 1.00 88.81 185 SER A O 1
#

Mean predicted aligned error: 22.63 Å

Solvent-accessible surface area (backbone atoms only — not comparable to full-atom values): 13047 Å² total; per-residue (Å²): 136,92,82,90,82,79,89,75,84,76,72,88,78,87,81,91,72,97,76,88,87,83,87,78,78,84,81,80,82,87,76,76,81,80,83,75,74,80,78,80,80,77,83,80,76,76,85,82,79,74,77,76,82,83,79,74,78,79,77,83,80,74,76,83,73,79,82,73,78,81,71,80,73,76,82,85,70,95,73,86,82,78,87,73,83,76,80,84,63,84,89,56,92,76,79,74,78,74,77,74,79,84,84,71,83,81,72,72,78,68,84,66,50,91,49,41,76,36,72,70,59,46,53,46,44,67,73,37,58,61,94,46,37,71,60,18,25,53,47,33,29,57,48,46,32,64,75,68,72,44,57,49,48,49,48,44,28,70,74,69,75,88,86,86,77,96,52,96,40,35,30,49,53,72,53,90,57,32,29,35,41,38,31,54,107